Protein 5Y06 (pdb70)

Sequence (235 aa):
MKAEVSQQRSLLTLSEVDAELARIAHRGKNLAEQKRLDELTAQRGEVNDRLAALGIALEDLDAQVAKYESEIDSVRQREDRDRALVGAKQVTEIQHELETLQRRQASLEEQLLEVMERREELMAERSEELRRVDELQTELTEAQQARDAALVELDQARHQCATRRDALVNAIDDQLVELYEKQRARGGAGAGPLQGRRCGACRIEIDRGEIARITAAADDDVVRCPECGAILLRV

Solvent-accessible surface area: 14487 Å² total; per-residue (Å²): 105,58,13,98,56,63,28,1,142,27,0,38,59,0,13,99,11,16,44,65,35,62,139,19,71,106,116,31,88,71,17,78,62,64,51,104,16,78,88,3,55,65,76,56,23,108,6,69,101,97,24,65,65,16,21,114,34,17,112,87,6,68,61,57,8,52,140,42,90,61,79,62,54,72,23,63,106,36,81,67,66,37,67,91,137,160,40,84,99,117,54,98,127,34,58,62,67,41,53,79,26,56,156,40,34,63,57,18,59,135,70,42,109,89,3,72,98,94,41,114,121,36,78,55,75,88,66,94,11,76,128,100,18,86,101,26,70,73,67,8,53,108,9,75,128,48,39,65,56,15,78,100,130,36,76,51,39,97,106,100,2,32,81,120,37,95,66,27,37,140,65,4,84,117,126,3,14,94,27,1,61,115,11,95,90,176,70,46,49,0,2,1,47,40,73,71,120,87,0,11,24,55,132,83,70,6,82,72,58,66,44,60,65,6,87,84,32,50,69,71,51,24,22,104,1,71,71,30,12,2,0,0,3,71,66

Organism: Mycolicibacterium smegmatis (strain ATCC 700084 / mc(2)155) (NCBI:txid246196)

B-factor: mean 70.67, std 26.24, range [26.65, 168.91]

Nearest PDB structures (foldseek):
  5y06-assembly1_A  TM=1.004E+00  e=5.776E-36  Mycolicibacterium smegmatis MC2 155
  5y05-assembly1_A  TM=9.989E-01  e=6.393E-33  Mycolicibacterium smegmatis MC2 155
  3na7-assembly1_A  TM=5.574E-01  e=3.545E-09  Helicobacter pylori NCTC 11638
  4ilo-assembly1_A  TM=7.393E-01  e=1.863E-07  Chlamydia trachomatis L2/434/Bu
  4ovu-assembly1_B  TM=4.239E-01  e=4.616E-03  Homo sapiens

InterPro domains:
  IPR003743 C4-type zinc ribbon domain [PF02591] (203-237)
  IPR052376 Oxidative Scavengers and Glycosyltransferases [PTHR39082] (93-240)
  IPR056003 CT398-like coiled coil hairpin domain [PF24481] (14-193)

Structure (mmCIF, N/CA/C/O backbone):
data_5Y06
#
_entry.id   5Y06
#
_cell.length_a   76.600
_cell.length_b   76.600
_cell.length_c   84.811
_cell.angle_alpha   90.00
_cell.angle_beta   90.00
_cell.angle_gamma   120.00
#
_symmetry.space_group_name_H-M   'P 31 2 1'
#
loop_
_entity.id
_entity.type
_entity.pdbx_description
1 polymer msmeg_4306
2 non-polymer GLYCEROL
3 non-polymer 'ZINC ION'
4 water water
#
loop_
_atom_site.group_PDB
_atom_site.id
_atom_site.type_symbol
_atom_site.label_atom_id
_atom_site.label_alt_id
_atom_site.label_comp_id
_atom_site.label_asym_id
_atom_site.label_entity_id
_atom_site.label_seq_id
_atom_site.pdbx_PDB_ins_code
_atom_site.Cartn_x
_atom_site.Cartn_y
_atom_site.Cartn_z
_atom_site.occupancy
_atom_site.B_iso_or_equiv
_atom_site.auth_seq_id
_atom_site.auth_comp_id
_atom_site.auth_asym_id
_atom_site.auth_atom_id
_atom_site.pdbx_PDB_model_num
ATOM 1 N N . MET A 1 21 ? 175.320 64.367 97.581 1.00 93.08 1 MET A N 1
ATOM 2 C CA . MET A 1 21 ? 173.962 64.869 97.413 1.00 92.83 1 MET A CA 1
ATOM 3 C C . MET A 1 21 ? 173.366 65.295 98.750 1.00 91.12 1 MET A C 1
ATOM 4 O O . MET A 1 21 ? 173.513 64.598 99.754 1.00 92.89 1 MET A O 1
ATOM 9 N N . LYS A 1 22 ? 172.691 66.443 98.757 1.00 86.20 2 LYS A N 1
ATOM 10 C CA . LYS A 1 22 ? 172.080 66.976 99.966 1.00 83.56 2 LYS A CA 1
ATOM 11 C C . LYS A 1 22 ? 170.693 67.511 99.640 1.00 79.61 2 LYS A C 1
ATOM 12 O O . LYS A 1 22 ? 170.385 67.844 98.494 1.00 77.85 2 LYS A O 1
ATOM 14 N N . ALA A 1 23 ? 169.856 67.591 100.673 1.00 81.81 3 ALA A N 1
ATOM 15 C CA . ALA A 1 23 ? 168.496 68.089 100.524 1.00 82.61 3 ALA A CA 1
ATOM 16 C C . ALA A 1 23 ? 167.998 68.577 101.877 1.00 83.46 3 ALA A C 1
ATOM 17 O O . ALA A 1 23 ? 168.344 68.005 102.914 1.00 78.59 3 ALA A O 1
ATOM 19 N N . GLU A 1 24 ? 167.185 69.631 101.853 1.00 90.34 4 GLU A N 1
ATOM 20 C CA . GLU A 1 24 ? 166.660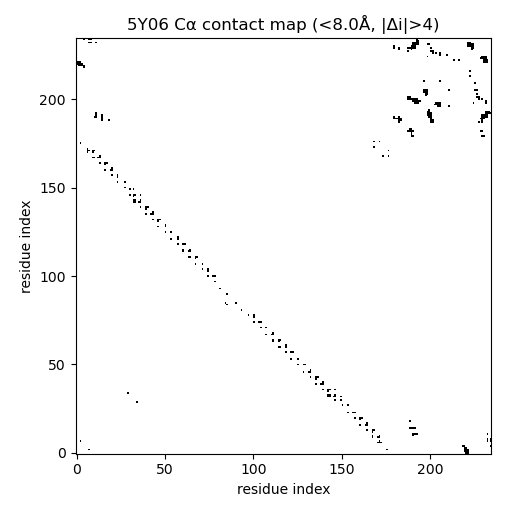 70.212 103.081 1.00 92.55 4 GLU A CA 1
ATOM 21 C C . GLU A 1 24 ? 165.808 69.196 103.836 1.00 91.66 4 GLU A C 1
ATOM 22 O O . GLU A 1 24 ? 165.138 68.348 103.240 1.00 89.97 4 GLU A O 1
ATOM 28 N N . VAL A 1 25 ? 165.848 69.284 105.169 1.00 92.72 5 VAL A N 1
ATOM 29 C CA . VAL A 1 25 ? 165.072 68.369 106.001 1.00 90.59 5 VAL A CA 1
ATOM 30 C C . VAL A 1 25 ? 163.579 68.562 105.772 1.00 88.73 5 VAL A C 1
ATOM 31 O O . VAL A 1 25 ? 162.800 67.604 105.864 1.00 86.78 5 VAL A O 1
ATOM 35 N N . SER A 1 26 ? 163.154 69.792 105.473 1.00 86.56 6 SER A N 1
ATOM 36 C CA . SER A 1 26 ? 161.748 70.028 105.162 1.00 86.10 6 SER A CA 1
ATOM 37 C C . SER A 1 26 ? 161.356 69.353 103.855 1.00 87.30 6 SER A C 1
ATOM 38 O O . SER A 1 26 ? 160.235 68.848 103.721 1.00 88.69 6 SER A O 1
ATOM 41 N N . GLN A 1 27 ? 162.267 69.334 102.879 1.00 83.86 7 GLN A N 1
ATOM 42 C CA . GLN A 1 27 ? 162.005 68.620 101.635 1.00 77.71 7 GLN A CA 1
ATOM 43 C C . GLN A 1 27 ? 161.939 67.117 101.870 1.00 70.78 7 GLN A C 1
ATOM 44 O O . GLN A 1 27 ? 161.099 66.426 101.281 1.00 65.77 7 GLN A O 1
ATOM 50 N N . GLN A 1 28 ? 162.819 66.592 102.727 1.00 71.22 8 GLN A N 1
ATOM 51 C CA . GLN A 1 28 ? 162.792 65.168 103.036 1.00 68.60 8 GLN A CA 1
ATOM 52 C C . GLN A 1 28 ? 161.534 64.785 103.805 1.00 68.52 8 GLN A C 1
ATOM 53 O O . GLN A 1 28 ? 161.056 63.651 103.684 1.00 66.14 8 GLN A O 1
ATOM 59 N N . ARG A 1 29 ? 160.985 65.710 104.596 1.00 71.24 9 ARG A N 1
ATOM 60 C CA . ARG A 1 29 ? 159.748 65.422 105.312 1.00 74.98 9 ARG A CA 1
ATOM 61 C C . ARG A 1 29 ? 158.577 65.275 104.347 1.00 73.41 9 ARG A C 1
ATOM 62 O O . ARG A 1 29 ? 157.712 64.413 104.539 1.00 73.55 9 ARG A O 1
ATOM 70 N N . SER A 1 30 ? 158.537 66.102 103.299 1.00 68.44 10 SER A N 1
ATOM 71 C CA . SER A 1 30 ? 157.496 65.955 102.287 1.00 60.77 10 SER A CA 1
ATOM 72 C C . SER A 1 30 ? 157.751 64.746 101.397 1.00 61.68 10 SER A C 1
ATOM 73 O O . SER A 1 30 ? 156.799 64.133 100.899 1.00 60.37 10 SER A O 1
ATOM 76 N N . LEU A 1 31 ? 159.021 64.385 101.188 1.00 60.58 11 LEU A N 1
ATOM 77 C CA . LEU A 1 31 ? 159.328 63.157 100.462 1.00 61.34 11 LEU A CA 1
ATOM 78 C C . LEU A 1 31 ? 158.856 61.927 101.226 1.00 70.93 11 LEU A C 1
ATOM 79 O O . LEU A 1 31 ? 158.562 60.893 100.616 1.00 78.65 11 LEU A O 1
ATOM 84 N N . LEU A 1 32 ? 158.774 62.021 102.555 1.00 71.01 12 LEU A N 1
ATOM 85 C CA . LEU A 1 32 ? 158.205 60.932 103.342 1.00 61.71 12 LEU A CA 1
ATOM 86 C C . LEU A 1 32 ? 156.705 60.817 103.103 1.00 54.30 12 LEU A C 1
ATOM 87 O O . LEU A 1 32 ? 156.188 59.720 102.857 1.00 48.15 12 LEU A O 1
ATOM 92 N N . THR A 1 33 ? 155.987 61.942 103.175 1.00 52.91 13 THR A N 1
ATOM 93 C CA . THR A 1 33 ? 154.564 61.937 102.851 1.00 57.50 13 THR A CA 1
ATOM 94 C C . THR A 1 33 ? 154.328 61.531 101.405 1.00 58.96 13 THR A C 1
ATOM 95 O O . THR A 1 33 ? 153.304 60.913 101.089 1.00 63.54 13 THR A O 1
ATOM 99 N N . LEU A 1 34 ? 155.266 61.864 100.517 1.00 59.35 14 LEU A N 1
ATOM 100 C CA . LEU A 1 34 ? 155.126 61.495 99.114 1.00 47.87 14 LEU A CA 1
ATOM 101 C C . LEU A 1 34 ? 155.178 59.980 98.939 1.00 45.89 14 LEU A C 1
ATOM 102 O O . LEU A 1 34 ? 154.389 59.410 98.176 1.00 39.48 14 LEU A O 1
ATOM 107 N N . SER A 1 35 ? 156.089 59.309 99.649 1.00 45.87 15 SER A N 1
ATOM 108 C CA . SER A 1 35 ? 156.147 57.851 99.585 1.00 39.28 15 SER A CA 1
ATOM 109 C C . SER A 1 35 ? 154.899 57.223 100.197 1.00 47.11 15 SER A C 1
ATOM 110 O O . SER A 1 35 ? 154.414 56.192 99.715 1.00 42.61 15 SER A O 1
ATOM 113 N N . GLU A 1 36 ? 154.370 57.826 101.265 1.00 54.95 16 GLU A N 1
ATOM 114 C CA . GLU A 1 36 ? 153.137 57.323 101.864 1.00 50.84 16 GLU A CA 1
ATOM 115 C C . GLU A 1 36 ? 151.961 57.464 100.906 1.00 47.38 16 GLU A C 1
ATOM 116 O O . GLU A 1 36 ? 151.149 56.541 100.771 1.00 48.52 16 GLU A O 1
ATOM 122 N N . VAL A 1 37 ? 151.851 58.614 100.235 1.00 49.05 17 VAL A N 1
ATOM 123 C CA . VAL A 1 37 ? 150.790 58.804 99.249 1.00 46.71 17 VAL A CA 1
ATOM 124 C C . VAL A 1 37 ? 150.954 57.819 98.099 1.00 42.38 17 VAL A C 1
ATOM 125 O O . VAL A 1 37 ? 149.973 57.257 97.597 1.00 46.14 17 VAL A O 1
ATOM 129 N N . ASP A 1 38 ? 152.198 57.589 97.669 1.00 38.96 18 ASP A N 1
ATOM 130 C CA . ASP A 1 38 ? 152.448 56.615 96.610 1.00 35.78 18 ASP A CA 1
ATOM 131 C C . ASP A 1 38 ? 152.091 55.206 97.062 1.00 41.78 18 ASP A C 1
ATOM 132 O O . ASP A 1 38 ? 151.564 54.408 96.277 1.00 33.86 18 ASP A O 1
ATOM 137 N N . ALA A 1 39 ? 152.375 54.878 98.325 1.00 40.45 19 ALA A N 1
ATOM 138 C CA . ALA A 1 39 ? 152.027 53.559 98.842 1.00 45.86 19 ALA A CA 1
ATOM 139 C C . ALA A 1 39 ? 150.517 53.381 98.925 1.00 42.78 19 ALA A C 1
ATOM 140 O O . ALA A 1 39 ? 150.002 52.284 98.678 1.00 45.18 19 ALA A O 1
ATOM 142 N N . GLU A 1 40 ? 149.792 54.447 99.271 1.00 38.45 20 GLU A N 1
ATOM 143 C CA . GLU A 1 40 ? 148.335 54.375 99.287 1.00 44.21 20 GLU A CA 1
ATOM 144 C C . GLU A 1 40 ? 147.778 54.214 97.878 1.00 42.48 20 GLU A C 1
ATOM 145 O O . GLU A 1 40 ? 146.824 53.457 97.664 1.00 40.74 20 GLU A O 1
ATOM 151 N N . LEU A 1 41 ? 148.364 54.915 96.904 1.00 41.58 21 LEU A N 1
ATOM 152 C CA . LEU A 1 41 ? 147.922 54.775 95.520 1.00 43.15 21 LEU A CA 1
ATOM 153 C C . LEU A 1 41 ? 148.126 53.352 95.017 1.00 38.62 21 LEU A C 1
ATOM 154 O O . LEU A 1 41 ? 147.322 52.843 94.226 1.00 43.94 21 LEU A O 1
ATOM 159 N N . ALA A 1 42 ? 149.197 52.692 95.465 1.00 36.55 22 ALA A N 1
ATOM 160 C CA . ALA A 1 42 ? 149.454 51.317 95.049 1.00 36.07 22 ALA A CA 1
ATOM 161 C C . ALA A 1 42 ? 148.377 50.373 95.568 1.00 35.57 22 ALA A C 1
ATOM 162 O O . ALA A 1 42 ? 147.858 49.534 94.821 1.00 39.92 22 ALA A O 1
ATOM 164 N N . ARG A 1 43 ? 148.026 50.497 96.851 1.00 40.52 23 ARG A N 1
ATOM 165 C CA . ARG A 1 43 ? 147.001 49.628 97.420 1.00 44.15 23 ARG A CA 1
ATOM 166 C C . ARG A 1 43 ? 145.621 49.947 96.857 1.00 49.31 23 ARG A C 1
ATOM 167 O O . ARG A 1 43 ? 144.769 49.056 96.764 1.00 48.51 23 ARG A O 1
ATOM 175 N N . ILE A 1 44 ? 145.377 51.206 96.487 1.00 48.47 24 ILE A N 1
ATOM 176 C CA . ILE A 1 44 ? 144.135 51.548 95.798 1.00 44.90 24 ILE A CA 1
ATOM 177 C C . ILE A 1 44 ? 144.053 50.811 94.469 1.00 43.98 24 ILE A C 1
ATOM 178 O O . ILE A 1 44 ? 143.005 50.262 94.107 1.00 53.78 24 ILE A O 1
ATOM 183 N N . ALA A 1 45 ? 145.162 50.777 93.727 1.00 44.41 25 ALA A N 1
ATOM 184 C CA . ALA A 1 45 ? 145.188 50.045 92.466 1.00 44.05 25 ALA A CA 1
ATOM 185 C C . ALA A 1 45 ? 145.057 48.545 92.696 1.00 41.23 25 ALA A C 1
ATOM 186 O O . ALA A 1 45 ? 144.378 47.851 91.929 1.00 51.51 25 ALA A O 1
ATOM 188 N N . HIS A 1 46 ? 145.694 48.029 93.750 1.00 45.85 26 HIS A N 1
ATOM 189 C CA . HIS A 1 46 ? 145.627 46.599 94.037 1.00 45.10 26 HIS A CA 1
ATOM 190 C C . HIS A 1 46 ? 144.202 46.170 94.363 1.00 47.57 26 HIS A C 1
ATOM 191 O O . HIS A 1 46 ? 143.721 45.142 93.870 1.00 45.59 26 HIS A O 1
ATOM 198 N N . ARG A 1 47 ? 143.507 46.951 95.195 1.00 52.27 27 ARG A N 1
ATOM 199 C CA . ARG A 1 47 ? 142.139 46.608 95.568 1.00 56.41 27 ARG A CA 1
ATOM 200 C C . ARG A 1 47 ? 141.197 46.665 94.372 1.00 51.04 27 ARG A C 1
ATOM 201 O O . ARG A 1 47 ? 140.193 45.943 94.342 1.00 50.00 27 ARG A O 1
ATOM 209 N N . GLY A 1 48 ? 141.500 47.507 93.382 1.00 54.72 28 GLY A N 1
ATOM 210 C CA . GLY A 1 48 ? 140.682 47.542 92.181 1.00 56.01 28 GLY A CA 1
ATOM 211 C C . GLY A 1 48 ? 140.692 46.222 91.435 1.00 61.58 28 GLY A C 1
ATOM 212 O O . GLY A 1 48 ? 139.671 45.799 90.887 1.00 67.13 28 GLY A O 1
ATOM 213 N N . LYS A 1 49 ? 141.843 45.550 91.412 1.00 52.04 29 LYS A N 1
ATOM 214 C CA . LYS A 1 49 ? 141.961 44.248 90.771 1.00 53.11 29 LYS A CA 1
ATOM 215 C C . LYS A 1 49 ? 141.497 43.104 91.661 1.00 51.29 29 LYS A C 1
ATOM 216 O O . LYS A 1 49 ? 141.299 41.992 91.159 1.00 56.48 29 LYS A O 1
ATOM 218 N N . ASN A 1 50 ? 141.318 43.345 92.957 1.00 49.16 30 ASN A N 1
ATOM 219 C CA . ASN A 1 50 ? 140.894 42.325 93.910 1.00 43.70 30 ASN A CA 1
ATOM 220 C C . ASN A 1 50 ? 139.666 42.798 94.674 1.00 43.96 30 ASN A C 1
ATOM 221 O O . ASN A 1 50 ? 139.597 42.732 95.903 1.00 47.36 30 ASN A O 1
ATOM 226 N N . LEU A 1 51 ? 138.671 43.288 93.938 1.00 45.51 31 LEU A N 1
ATOM 227 C CA . LEU A 1 51 ? 137.445 43.782 94.549 1.00 40.74 31 LEU A CA 1
ATOM 228 C C . LEU A 1 51 ? 136.591 42.617 95.026 1.00 44.40 31 LEU A C 1
ATOM 229 O O . LEU A 1 51 ? 136.285 41.705 94.251 1.00 42.29 31 LEU A O 1
ATOM 234 N N . ALA A 1 52 ? 136.196 42.654 96.300 1.00 50.44 32 ALA A N 1
ATOM 235 C CA . ALA A 1 52 ? 135.261 41.656 96.805 1.00 45.34 32 ALA A CA 1
ATOM 236 C C . ALA A 1 52 ? 133.926 41.729 96.077 1.00 49.99 32 ALA A C 1
ATOM 237 O O . ALA A 1 52 ? 133.247 40.708 95.921 1.00 54.20 32 ALA A O 1
ATOM 239 N N . GLU A 1 53 ? 133.537 42.922 95.619 1.00 49.72 33 GLU A N 1
ATOM 240 C CA . GLU A 1 53 ? 132.291 43.063 94.872 1.00 48.42 33 GLU A CA 1
ATOM 241 C C . GLU A 1 53 ? 132.346 42.334 93.535 1.00 51.49 33 GLU A C 1
ATOM 242 O O . GLU A 1 53 ? 131.318 41.833 93.064 1.00 56.91 33 GLU A O 1
ATOM 248 N N . GLN A 1 54 ? 133.525 42.260 92.911 1.00 48.93 34 GLN A N 1
ATOM 249 C CA . GLN A 1 54 ? 133.633 41.540 91.647 1.00 39.81 34 GLN A CA 1
ATOM 250 C C . GLN A 1 54 ? 133.636 40.033 91.870 1.00 44.40 34 GLN A C 1
ATOM 251 O O . GLN A 1 54 ? 133.075 39.281 91.068 1.00 50.37 34 GLN A O 1
ATOM 257 N N . LYS A 1 55 ? 134.267 39.573 92.951 1.00 45.69 35 LYS A N 1
ATOM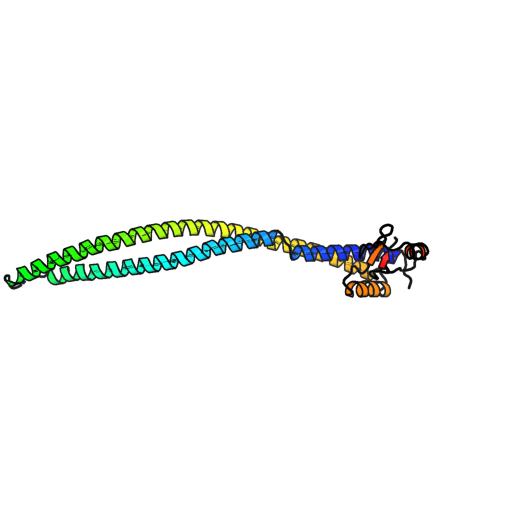 258 C CA . LYS A 1 55 ? 134.239 38.150 93.275 1.00 45.35 35 LYS A CA 1
ATOM 259 C C . LYS A 1 55 ? 132.810 37.665 93.478 1.00 44.79 35 LYS A C 1
ATOM 260 O O . LYS A 1 55 ? 132.457 36.557 93.059 1.00 50.38 35 LYS A O 1
ATOM 262 N N . ARG A 1 56 ? 131.973 38.488 94.115 1.00 33.89 36 ARG A N 1
ATOM 263 C CA . ARG A 1 56 ? 130.563 38.143 94.263 1.00 40.66 36 ARG A CA 1
ATOM 264 C C . ARG A 1 56 ? 129.850 38.159 92.917 1.00 41.85 36 ARG A C 1
ATOM 265 O O . ARG A 1 56 ? 129.006 37.297 92.645 1.00 44.65 36 ARG A O 1
ATOM 273 N N . LEU A 1 57 ? 130.179 39.128 92.059 1.00 39.69 37 LEU A N 1
ATOM 274 C CA . LEU A 1 57 ? 129.585 39.166 90.727 1.00 39.60 37 LEU A CA 1
ATOM 275 C C . LEU A 1 57 ? 130.034 37.982 89.880 1.00 43.65 37 LEU A C 1
ATOM 276 O O . LEU A 1 57 ? 129.260 37.485 89.054 1.00 42.33 37 LEU A O 1
ATOM 281 N N . ASP A 1 58 ? 131.270 37.515 90.074 1.00 41.56 38 ASP A N 1
ATOM 282 C CA . ASP A 1 58 ? 131.759 36.374 89.306 1.00 38.53 38 ASP A CA 1
ATOM 283 C C . ASP A 1 58 ? 130.973 35.108 89.629 1.00 40.61 38 ASP A C 1
ATOM 284 O O . ASP A 1 58 ? 130.686 34.306 88.732 1.00 47.70 38 ASP A O 1
ATOM 289 N N . GLU A 1 59 ? 130.613 34.913 90.900 1.00 39.18 39 GLU A N 1
ATOM 290 C CA . GLU A 1 59 ? 129.894 33.702 91.285 1.00 50.56 39 GLU A CA 1
ATOM 291 C C . GLU A 1 59 ? 128.455 33.733 90.786 1.00 48.17 39 GLU A C 1
ATOM 292 O O . GLU A 1 59 ? 127.948 32.734 90.264 1.00 45.14 39 GLU A O 1
ATOM 298 N N . LEU A 1 60 ? 127.776 34.871 90.946 1.00 36.68 40 LEU A N 1
ATOM 299 C CA . LEU A 1 60 ? 126.406 34.987 90.455 1.00 38.88 40 LEU A CA 1
ATOM 300 C C . LEU A 1 60 ? 126.349 34.817 88.942 1.00 44.08 40 LEU A C 1
ATOM 301 O O . LEU A 1 60 ? 125.405 34.220 88.411 1.00 37.78 40 LEU A O 1
ATOM 306 N N . THR A 1 61 ? 127.355 35.331 88.231 1.00 50.98 41 THR A N 1
ATOM 307 C CA . THR A 1 61 ? 127.398 35.164 86.782 1.00 47.22 41 THR A CA 1
ATOM 308 C C . THR A 1 61 ? 127.597 33.701 86.404 1.00 46.59 41 THR A C 1
ATOM 309 O O . THR A 1 61 ? 126.954 33.198 85.474 1.00 45.88 41 THR A O 1
ATOM 313 N N . ALA A 1 62 ? 128.473 32.997 87.125 1.00 45.71 42 ALA A N 1
ATOM 314 C CA . ALA A 1 62 ? 128.671 31.576 86.859 1.00 37.52 42 ALA A CA 1
ATOM 315 C C . ALA A 1 62 ? 127.406 30.779 87.152 1.00 40.99 42 ALA A C 1
ATOM 316 O O . ALA A 1 62 ? 127.029 29.892 86.376 1.00 48.15 42 ALA A O 1
ATOM 318 N N . GLN A 1 63 ? 126.735 31.082 88.266 1.00 43.38 43 GLN A N 1
ATOM 319 C CA . GLN A 1 63 ? 125.518 30.358 88.619 1.00 47.05 43 GLN A CA 1
ATOM 320 C C . GLN A 1 63 ? 124.403 30.623 87.615 1.00 49.35 43 GLN A C 1
ATOM 321 O O . GLN A 1 63 ? 123.686 29.696 87.220 1.00 51.11 43 GLN A O 1
ATOM 327 N N . ARG A 1 64 ? 124.238 31.880 87.195 1.00 46.08 44 ARG A N 1
ATOM 328 C CA . ARG A 1 64 ? 123.227 32.194 86.190 1.00 44.93 44 ARG A CA 1
ATOM 329 C C . ARG A 1 64 ? 123.514 31.468 84.883 1.00 46.01 44 ARG A C 1
ATOM 330 O O . ARG A 1 64 ? 122.590 31.000 84.206 1.00 52.74 44 ARG A O 1
ATOM 338 N N . GLY A 1 65 ? 124.791 31.367 84.510 1.00 43.25 45 GLY A N 1
ATOM 339 C CA . GLY A 1 65 ? 125.147 30.602 83.329 1.00 39.32 45 GLY A CA 1
ATOM 340 C C . GLY A 1 65 ? 124.849 29.125 83.477 1.00 45.46 45 GLY A C 1
ATOM 341 O O . GLY A 1 65 ? 124.511 28.454 82.498 1.00 48.95 45 GLY A O 1
ATOM 342 N N . GLU A 1 66 ? 124.967 28.598 84.699 1.00 47.06 46 GLU A N 1
ATOM 343 C CA . GLU A 1 66 ? 124.598 27.208 84.945 1.00 43.21 46 GLU A CA 1
ATOM 344 C C . GLU A 1 66 ? 123.118 26.975 84.666 1.00 42.24 46 GLU A C 1
ATOM 345 O O . GLU A 1 66 ? 122.746 25.971 84.048 1.00 45.30 46 GLU A O 1
ATOM 351 N N . VAL A 1 67 ? 122.257 27.892 85.114 1.00 32.15 47 VAL A N 1
ATOM 352 C CA . VAL A 1 67 ? 120.833 27.742 84.838 1.00 34.38 47 VAL A CA 1
ATOM 353 C C . VAL A 1 67 ? 120.543 28.012 83.369 1.00 41.75 47 VAL A C 1
ATOM 354 O O . VAL A 1 67 ? 119.646 27.390 82.784 1.00 43.96 47 VAL A O 1
ATOM 358 N N . ASN A 1 68 ? 121.292 28.930 82.747 1.00 45.46 48 ASN A N 1
ATOM 359 C CA . ASN A 1 68 ? 121.099 29.200 81.326 1.00 40.73 48 ASN A CA 1
ATOM 360 C C . ASN A 1 68 ? 121.430 27.974 80.484 1.00 39.91 48 ASN A C 1
ATOM 361 O O . ASN A 1 68 ? 120.750 27.692 79.489 1.00 39.79 48 ASN A O 1
ATOM 366 N N . ASP A 1 69 ? 122.470 27.231 80.869 1.00 36.96 49 ASP A N 1
ATOM 367 C CA . ASP A 1 69 ? 122.849 26.041 80.115 1.00 41.50 49 ASP A CA 1
ATOM 368 C C . ASP A 1 69 ? 121.799 24.946 80.248 1.00 48.52 49 ASP A C 1
ATOM 369 O O . ASP A 1 69 ? 121.477 24.265 79.267 1.00 56.84 49 ASP A O 1
ATOM 374 N N . ARG A 1 70 ? 121.257 24.759 81.455 1.00 37.28 50 ARG A N 1
ATOM 375 C CA . ARG A 1 70 ? 120.198 23.773 81.641 1.00 31.10 50 ARG A CA 1
ATOM 376 C C . ARG A 1 70 ? 118.927 24.189 80.913 1.00 36.12 50 ARG A C 1
ATOM 377 O O . ARG A 1 70 ? 118.217 23.342 80.358 1.00 30.93 50 ARG A O 1
ATOM 385 N N . LEU A 1 71 ? 118.625 25.491 80.905 1.00 37.54 51 LEU A N 1
ATOM 386 C CA . LEU A 1 71 ? 117.460 25.978 80.174 1.00 37.23 51 LEU A CA 1
ATOM 387 C C . LEU A 1 71 ? 117.601 25.717 78.681 1.00 45.64 51 LEU A C 1
ATOM 388 O O . LEU A 1 71 ? 116.620 25.380 78.006 1.00 47.69 51 LEU A O 1
ATOM 393 N N . ALA A 1 72 ? 118.815 25.867 78.147 1.00 44.87 52 ALA A N 1
ATOM 394 C CA . ALA A 1 72 ? 119.041 25.601 76.730 1.00 42.94 52 ALA A CA 1
ATOM 395 C C . ALA A 1 72 ? 118.863 24.121 76.415 1.00 49.77 52 ALA A C 1
ATOM 396 O O . ALA A 1 72 ? 118.218 23.759 75.423 1.00 49.55 52 ALA A O 1
ATOM 398 N N . ALA A 1 73 ? 119.431 23.248 77.253 1.00 46.76 53 ALA A N 1
ATOM 399 C CA . ALA A 1 73 ? 119.274 21.813 77.042 1.00 43.17 53 ALA A CA 1
ATOM 400 C C . ALA A 1 73 ? 117.826 21.375 77.219 1.00 43.73 53 ALA A C 1
ATOM 401 O O . ALA A 1 73 ? 117.373 20.446 76.540 1.00 42.07 53 ALA A O 1
ATOM 403 N N . LEU A 1 74 ? 117.087 22.024 78.123 1.00 47.30 54 LEU A N 1
ATOM 404 C CA . LEU A 1 74 ? 115.663 21.738 78.252 1.00 45.71 54 LEU A CA 1
ATOM 405 C C . LEU A 1 74 ? 114.897 22.157 77.004 1.00 45.15 54 LEU A C 1
ATOM 406 O O . LEU A 1 74 ? 113.907 21.513 76.641 1.00 43.19 54 LEU A O 1
ATOM 411 N N . GLY A 1 75 ? 115.337 23.229 76.342 1.00 39.47 55 GLY A N 1
ATOM 412 C CA . GLY A 1 75 ? 114.680 23.645 75.114 1.00 38.59 55 GLY A CA 1
ATOM 413 C C . GLY A 1 75 ? 114.839 22.631 73.997 1.00 45.20 55 GLY A C 1
ATOM 414 O O . GLY A 1 75 ? 113.909 22.395 73.223 1.00 47.76 55 GLY A O 1
ATOM 415 N N . ILE A 1 76 ? 116.020 22.017 73.901 1.00 41.97 56 ILE A N 1
ATOM 416 C CA . ILE A 1 76 ? 116.244 20.986 72.891 1.00 41.12 56 ILE A CA 1
ATOM 417 C C . ILE A 1 76 ? 115.345 19.784 73.152 1.00 47.25 56 ILE A C 1
ATOM 418 O O . ILE A 1 76 ? 114.801 19.180 72.220 1.00 52.55 56 ILE A O 1
ATOM 423 N N . ALA A 1 77 ? 115.166 19.426 74.426 1.00 50.93 57 ALA A N 1
ATOM 424 C CA . ALA A 1 77 ? 114.335 18.275 74.763 1.00 51.29 57 ALA A CA 1
ATOM 425 C C . ALA A 1 77 ? 112.872 18.523 74.416 1.00 52.91 57 ALA A C 1
ATOM 426 O O . ALA A 1 77 ? 112.181 17.616 73.937 1.00 55.47 57 ALA A O 1
ATOM 428 N N . LEU A 1 78 ? 112.381 19.743 74.647 1.00 51.25 58 LEU A N 1
ATOM 429 C CA . LEU A 1 78 ? 110.988 20.043 74.335 1.00 56.36 58 LEU A CA 1
ATOM 430 C C . LEU A 1 78 ? 110.758 20.158 72.834 1.00 60.54 58 LEU A C 1
ATOM 431 O O . LEU A 1 78 ? 109.644 19.908 72.361 1.00 65.02 58 LEU A O 1
ATOM 436 N N . GLU A 1 79 ? 111.786 20.541 72.074 1.00 60.74 59 GLU A N 1
ATOM 437 C CA . GLU A 1 79 ? 111.681 20.503 70.619 1.00 57.96 59 GLU A CA 1
ATOM 438 C C . GLU A 1 79 ? 111.482 19.075 70.131 1.00 54.62 59 GLU A C 1
ATOM 439 O O . GLU A 1 79 ? 110.625 18.807 69.281 1.00 58.19 59 GLU A O 1
ATOM 445 N N . ASP A 1 80 ? 112.277 18.142 70.664 1.00 50.99 60 ASP A N 1
ATOM 446 C CA . ASP A 1 80 ? 112.146 16.740 70.286 1.00 55.51 60 ASP A CA 1
ATOM 447 C C . ASP A 1 80 ? 110.759 16.206 70.621 1.00 47.64 60 ASP A C 1
ATOM 448 O O . ASP A 1 80 ? 110.138 15.513 69.806 1.00 39.69 60 ASP A O 1
ATOM 453 N N . LEU A 1 81 ? 110.254 16.522 71.815 1.00 45.89 61 LEU A N 1
ATOM 454 C CA . LEU A 1 81 ? 108.925 16.061 72.199 1.00 44.80 61 LEU A CA 1
ATOM 455 C C . LEU A 1 81 ? 107.834 16.758 71.397 1.00 49.44 61 LEU A C 1
ATOM 456 O O . LEU A 1 81 ? 106.789 16.156 71.125 1.00 55.20 61 LEU A O 1
ATOM 461 N N . ASP A 1 82 ? 108.053 18.018 71.011 1.00 50.04 62 ASP A N 1
ATOM 462 C CA . ASP A 1 82 ? 107.080 18.706 70.168 1.00 53.85 62 ASP A CA 1
ATOM 463 C C . ASP A 1 82 ? 107.045 18.102 68.770 1.00 59.70 62 ASP A C 1
ATOM 464 O O . ASP A 1 82 ? 105.976 18.007 68.155 1.00 60.00 62 ASP A O 1
ATOM 469 N N . ALA A 1 83 ? 108.204 17.691 68.251 1.00 59.92 63 ALA A N 1
ATOM 470 C CA . ALA A 1 83 ? 108.232 16.984 66.975 1.00 58.67 63 ALA A CA 1
ATOM 471 C C . ALA A 1 83 ? 107.559 15.623 67.091 1.00 63.51 63 ALA A C 1
ATOM 472 O O . ALA A 1 83 ? 106.874 15.181 66.160 1.00 66.93 63 ALA A O 1
ATOM 474 N N . GLN A 1 84 ? 107.744 14.942 68.225 1.00 59.33 64 GLN A N 1
ATOM 475 C CA . GLN A 1 84 ? 107.046 13.681 68.452 1.00 56.10 64 GLN A CA 1
ATOM 476 C C . GLN A 1 84 ? 105.541 13.895 68.520 1.00 60.55 64 GLN A C 1
ATOM 477 O O . GLN A 1 84 ? 104.768 13.100 67.974 1.00 68.43 64 GLN A O 1
ATOM 483 N N . VAL A 1 85 ? 105.107 14.967 69.187 1.00 61.71 65 VAL A N 1
ATOM 484 C CA . VAL A 1 85 ? 103.680 15.265 69.271 1.00 62.84 65 VAL A CA 1
ATOM 485 C C . VAL A 1 85 ? 103.122 15.568 67.887 1.00 64.95 65 VAL A C 1
ATOM 486 O O . VAL A 1 85 ? 102.083 15.031 67.486 1.00 63.13 65 VAL A O 1
ATOM 490 N N . ALA A 1 86 ? 103.817 16.422 67.130 1.00 60.70 66 ALA A N 1
ATOM 491 C CA . ALA A 1 86 ? 103.341 16.797 65.801 1.00 57.75 66 ALA A CA 1
ATOM 492 C C . ALA A 1 86 ? 103.281 15.592 64.871 1.00 65.26 66 ALA A C 1
ATOM 493 O O . ALA A 1 86 ? 102.305 15.421 64.130 1.00 69.23 66 ALA A O 1
ATOM 495 N N . LYS A 1 87 ? 104.313 14.746 64.893 1.00 68.26 67 LYS A N 1
ATOM 496 C CA . LYS A 1 87 ? 104.306 13.552 64.053 1.00 68.22 67 LYS A CA 1
ATOM 497 C C . LYS A 1 87 ? 103.216 12.580 64.488 1.00 71.53 67 LYS A C 1
ATOM 498 O O . LYS A 1 87 ? 102.580 11.934 63.647 1.00 75.18 67 LYS A O 1
ATOM 504 N N . TYR A 1 88 ? 102.982 12.467 65.798 1.00 72.85 68 TYR A N 1
ATOM 505 C CA . TYR A 1 88 ? 101.893 11.627 66.282 1.00 79.54 68 TYR A CA 1
ATOM 506 C C . TYR A 1 88 ? 100.542 12.176 65.842 1.00 89.54 68 TYR A C 1
ATOM 507 O O . TYR A 1 88 ? 99.692 11.430 65.343 1.00 89.80 68 TYR A O 1
ATOM 516 N N . GLU A 1 89 ? 100.322 13.479 66.013 1.00 105.87 69 GLU A N 1
ATOM 517 C CA . GLU A 1 89 ? 99.059 14.071 65.590 1.00 110.36 69 GLU A CA 1
ATOM 518 C C . GLU A 1 89 ? 99.030 14.403 64.104 1.00 105.71 69 GLU A C 1
ATOM 519 O O . GLU A 1 89 ? 98.106 15.090 63.654 1.00 108.68 69 GLU A O 1
ATOM 525 N N . SER A 1 90 ? 100.017 13.937 63.340 1.00 96.27 70 SER A N 1
ATOM 526 C CA . SER A 1 90 ? 99.925 13.922 61.887 1.00 95.62 70 SER A CA 1
ATOM 527 C C . SER A 1 90 ? 99.518 12.557 61.353 1.00 94.45 70 SER A C 1
ATOM 528 O O . SER A 1 90 ? 99.027 12.465 60.221 1.00 97.86 70 SER A O 1
ATOM 531 N N . GLU A 1 91 ? 99.707 11.500 62.146 1.00 96.08 71 GLU A N 1
ATOM 532 C CA . GLU A 1 91 ? 99.312 10.160 61.732 1.00 100.05 71 GLU A CA 1
ATOM 533 C C . GLU A 1 91 ? 97.827 9.921 61.980 1.00 102.30 71 GLU A C 1
ATOM 534 O O . GLU A 1 91 ? 97.129 9.375 61.119 1.00 106.62 71 GLU A O 1
ATOM 540 N N . ILE A 1 92 ? 97.328 10.326 63.154 1.00 100.27 72 ILE A N 1
ATOM 541 C CA . ILE A 1 92 ? 95.910 10.140 63.450 1.00 102.46 72 ILE A CA 1
ATOM 542 C C . ILE A 1 92 ? 95.057 11.011 62.539 1.00 106.44 72 ILE A C 1
ATOM 543 O O . ILE A 1 92 ? 93.892 10.688 62.274 1.00 108.99 72 ILE A O 1
ATOM 548 N N . ASP A 1 93 ? 95.620 12.113 62.032 1.00 103.36 73 ASP A N 1
ATOM 549 C CA . ASP A 1 93 ? 94.889 12.949 61.087 1.00 99.32 73 ASP A CA 1
ATOM 550 C C . ASP A 1 93 ? 94.655 12.214 59.774 1.00 101.62 73 ASP A C 1
ATOM 551 O O . ASP A 1 93 ? 93.597 12.360 59.151 1.00 106.86 73 ASP A O 1
ATOM 553 N N . SER A 1 94 ? 95.637 11.422 59.333 1.00 98.86 74 SER A N 1
ATOM 554 C CA . SER A 1 94 ? 95.424 10.568 58.170 1.00 97.06 74 SER A CA 1
ATOM 555 C C . SER A 1 94 ? 94.512 9.396 58.505 1.00 96.48 74 SER A C 1
ATOM 556 O O . SER A 1 94 ? 93.735 8.953 57.652 1.00 98.84 74 SER A O 1
ATOM 559 N N . VAL A 1 95 ? 94.587 8.887 59.737 1.00 90.75 75 VAL A N 1
ATOM 560 C CA . VAL A 1 95 ? 93.676 7.827 60.158 1.00 95.75 75 VAL A CA 1
ATOM 561 C C . VAL A 1 95 ? 92.257 8.367 60.288 1.00 103.57 75 VAL A C 1
ATOM 562 O O . VAL A 1 95 ? 91.290 7.717 59.871 1.00 109.57 75 VAL A O 1
ATOM 566 N N . ARG A 1 96 ? 92.107 9.566 60.859 1.00 115.68 76 ARG A N 1
ATOM 567 C CA . ARG A 1 96 ? 90.797 10.208 60.881 1.00 120.83 76 ARG A CA 1
ATOM 568 C C . ARG A 1 96 ? 90.329 10.562 59.476 1.00 128.52 76 ARG A C 1
ATOM 569 O O . ARG A 1 96 ? 89.123 10.553 59.205 1.00 136.62 76 ARG A O 1
ATOM 571 N N . GLN A 1 97 ? 91.261 10.875 58.574 1.00 121.13 77 GLN A N 1
ATOM 572 C CA . GLN A 1 97 ? 90.895 11.135 57.186 1.00 118.82 77 GLN A CA 1
ATOM 573 C C . GLN A 1 97 ? 90.587 9.842 56.441 1.00 123.96 77 GLN A C 1
ATOM 574 O O . GLN A 1 97 ? 89.655 9.800 55.631 1.00 128.82 77 GLN A O 1
ATOM 580 N N . ARG A 1 98 ? 91.362 8.783 56.695 1.00 118.70 78 ARG A N 1
ATOM 581 C CA . ARG A 1 98 ? 91.085 7.498 56.060 1.00 115.54 78 ARG A CA 1
ATOM 582 C C . ARG A 1 98 ? 89.719 6.962 56.463 1.00 116.37 78 ARG A C 1
ATOM 583 O O . ARG A 1 98 ? 89.059 6.283 55.669 1.00 116.82 78 ARG A O 1
ATOM 585 N N . GLU A 1 99 ? 89.280 7.253 57.690 1.00 121.04 79 GLU A N 1
ATOM 586 C CA . GLU A 1 99 ? 87.925 6.895 58.091 1.00 128.08 79 GLU A CA 1
ATOM 587 C C . GLU A 1 99 ? 86.899 7.797 57.419 1.00 131.95 79 GLU A C 1
ATOM 588 O O . GLU A 1 99 ? 85.804 7.346 57.063 1.00 133.33 79 GLU A O 1
ATOM 594 N N . ASP A 1 100 ? 87.237 9.076 57.234 1.00 133.06 80 ASP A N 1
ATOM 595 C CA . ASP A 1 100 ? 86.306 10.006 56.603 1.00 132.61 80 ASP A CA 1
ATOM 596 C C . ASP A 1 100 ? 86.182 9.739 55.108 1.00 132.25 80 ASP A C 1
ATOM 597 O O . ASP A 1 100 ? 85.087 9.840 54.543 1.00 138.08 80 ASP A O 1
ATOM 599 N N . ARG A 1 101 ? 87.294 9.403 54.450 1.00 119.71 81 ARG A N 1
ATOM 600 C CA . ARG A 1 101 ? 87.243 9.095 53.025 1.00 110.90 81 ARG A CA 1
ATOM 601 C C . ARG A 1 101 ? 86.437 7.829 52.762 1.00 108.99 81 ARG A C 1
ATOM 602 O O . ARG A 1 101 ? 85.694 7.752 51.776 1.00 110.33 81 ARG A O 1
ATOM 604 N N . ASP A 1 102 ? 86.565 6.832 53.634 1.00 102.35 82 ASP A N 1
ATOM 605 C CA . ASP A 1 102 ? 85.836 5.579 53.500 1.00 106.48 82 ASP A CA 1
ATOM 606 C C . ASP A 1 102 ? 84.476 5.607 54.183 1.00 102.33 82 ASP A C 1
ATOM 607 O O . ASP A 1 102 ? 83.741 4.617 54.107 1.00 108.83 82 ASP A O 1
ATOM 609 N N . ARG A 1 103 ? 84.126 6.708 54.854 1.00 103.90 83 ARG A N 1
ATOM 610 C CA . ARG A 1 103 ? 82.808 6.807 55.469 1.00 108.75 83 ARG A CA 1
ATOM 611 C C . ARG A 1 103 ? 81.703 6.839 54.421 1.00 116.12 83 ARG A C 1
ATOM 612 O O . ARG A 1 103 ? 80.580 6.399 54.692 1.00 122.65 83 ARG A O 1
ATOM 614 N N . ALA A 1 104 ? 82.000 7.354 53.230 1.00 112.58 84 ALA A N 1
ATOM 615 C CA . ALA A 1 104 ? 81.029 7.386 52.141 1.00 112.93 84 ALA A CA 1
ATOM 616 C C . ALA A 1 104 ? 80.747 5.963 51.675 1.00 113.37 84 ALA A C 1
ATOM 617 O O . ALA A 1 104 ? 81.617 5.307 51.094 1.00 114.27 84 ALA A O 1
ATOM 619 N N . LEU A 1 105 ? 79.535 5.484 51.933 1.00 116.02 85 LEU A N 1
ATOM 620 C CA . LEU A 1 105 ? 79.147 4.133 51.545 1.00 115.05 85 LEU A CA 1
ATOM 621 C C . LEU A 1 105 ? 77.850 4.147 50.742 1.00 123.08 85 LEU A C 1
ATOM 622 O O . LEU A 1 105 ? 77.390 5.202 50.306 1.00 127.59 85 LEU A O 1
ATOM 627 N N . VAL A 1 111 ? 79.725 0.945 46.029 1.00 130.23 91 VAL A N 1
ATOM 628 C CA . VAL A 1 111 ? 78.600 0.856 46.951 1.00 134.14 91 VAL A CA 1
ATOM 629 C C . VAL A 1 111 ? 78.086 -0.584 46.987 1.00 147.27 91 VAL A C 1
ATOM 630 O O . VAL A 1 111 ? 77.042 -0.872 47.575 1.00 147.75 91 VAL A O 1
ATOM 634 N N . GLY A 1 112 ? 78.831 -1.488 46.356 1.00 167.13 92 GLY A N 1
ATOM 635 C CA . GLY A 1 112 ? 78.458 -2.888 46.342 1.00 168.91 92 GLY A CA 1
ATOM 636 C C . GLY A 1 112 ? 78.576 -3.497 47.730 1.00 167.98 92 GLY A C 1
ATOM 637 O O . GLY A 1 112 ? 79.663 -3.450 48.338 1.00 168.69 92 GLY A O 1
ATOM 638 N N . ALA A 1 113 ? 77.489 -4.068 48.237 1.00 159.72 93 ALA A N 1
ATOM 639 C CA . ALA A 1 113 ? 77.475 -4.616 49.590 1.00 153.18 93 ALA A CA 1
ATOM 640 C C . ALA A 1 113 ? 78.331 -5.867 49.739 1.00 148.90 93 ALA A C 1
ATOM 641 O O . ALA A 1 113 ? 78.591 -6.283 50.874 1.00 148.54 93 ALA A O 1
ATOM 643 N N . LYS A 1 114 ? 78.773 -6.474 48.636 1.00 156.00 94 LYS A N 1
ATOM 644 C CA . LYS A 1 114 ? 79.602 -7.672 48.734 1.00 154.75 94 LYS A CA 1
ATOM 645 C C . LYS A 1 114 ? 80.975 -7.343 49.309 1.00 148.11 94 LYS A C 1
ATOM 646 O O . LYS A 1 114 ? 81.412 -7.955 50.291 1.00 145.93 94 LYS A O 1
ATOM 648 N N . GLN A 1 115 ? 81.669 -6.375 48.711 1.00 136.22 95 GLN A N 1
ATOM 649 C CA . GLN A 1 115 ? 82.981 -5.959 49.190 1.00 128.30 95 GLN A CA 1
ATOM 650 C C . GLN A 1 115 ? 82.905 -4.982 50.356 1.00 121.14 95 GLN A C 1
ATOM 651 O O . GLN A 1 115 ? 83.952 -4.504 50.808 1.00 120.81 95 GLN A O 1
ATOM 657 N N . VAL A 1 116 ? 81.702 -4.670 50.846 1.00 119.51 96 VAL A N 1
ATOM 658 C CA . VAL A 1 116 ? 81.570 -3.788 52.002 1.00 114.32 96 VAL A CA 1
ATOM 659 C C . VAL A 1 116 ? 82.186 -4.432 53.237 1.00 114.52 96 VAL A C 1
ATOM 660 O O . VAL A 1 116 ? 82.759 -3.740 54.089 1.00 112.92 96 VAL A O 1
ATOM 664 N N . THR A 1 117 ? 82.097 -5.761 53.346 1.00 115.87 97 THR A N 1
ATOM 665 C CA . THR A 1 117 ? 82.747 -6.467 54.446 1.00 116.11 97 THR A CA 1
ATOM 666 C C . THR A 1 117 ? 84.244 -6.181 54.476 1.00 120.21 97 THR A C 1
ATOM 667 O O . THR A 1 117 ? 84.837 -6.039 55.553 1.00 120.32 97 THR A O 1
ATOM 671 N N . GLU A 1 118 ? 84.871 -6.080 53.301 1.00 122.09 98 GLU A N 1
ATOM 672 C CA . GLU A 1 118 ? 86.280 -5.706 53.244 1.00 117.05 98 GLU A CA 1
ATOM 673 C C . GLU A 1 118 ? 86.494 -4.292 53.770 1.00 114.47 98 GLU A C 1
ATOM 674 O O . GLU A 1 118 ? 87.450 -4.035 54.512 1.00 106.49 98 GLU A O 1
ATOM 680 N N . ILE A 1 119 ? 85.611 -3.361 53.399 1.00 115.14 99 ILE A N 1
ATOM 681 C CA . ILE A 1 119 ? 85.693 -2.006 53.932 1.00 113.82 99 ILE A CA 1
ATOM 682 C C . ILE A 1 119 ? 85.289 -1.960 55.398 1.00 111.19 99 ILE A C 1
ATOM 683 O O . ILE A 1 119 ? 85.647 -1.012 56.107 1.00 107.78 99 ILE A O 1
ATOM 685 N N . GLN A 1 120 ? 84.544 -2.960 55.874 1.00 123.71 100 GLN A N 1
ATOM 686 C CA . GLN A 1 120 ? 84.205 -3.028 57.291 1.00 121.99 100 GLN A CA 1
ATOM 687 C C . GLN A 1 120 ? 85.380 -3.535 58.118 1.00 121.41 100 GLN A C 1
ATOM 688 O O . GLN A 1 120 ? 85.614 -3.051 59.231 1.00 119.09 100 GLN A O 1
ATOM 690 N N . HIS A 1 121 ? 86.127 -4.510 57.593 1.00 114.97 101 HIS A N 1
ATOM 691 C CA . HIS A 1 121 ? 87.329 -4.972 58.275 1.00 111.36 101 HIS A CA 1
ATOM 692 C C . HIS A 1 121 ? 88.455 -3.950 58.201 1.00 107.97 101 HIS A C 1
ATOM 693 O O . HIS A 1 121 ? 89.377 -3.998 59.024 1.00 103.05 101 HIS A O 1
ATOM 695 N N . GLU A 1 122 ? 88.404 -3.031 57.234 1.00 114.36 102 GLU A N 1
ATOM 696 C CA . GLU A 1 122 ? 89.382 -1.951 57.188 1.00 115.35 102 GLU A CA 1
ATOM 697 C C . GLU A 1 122 ? 89.173 -0.977 58.341 1.00 115.59 102 GLU A C 1
ATOM 698 O O . GLU A 1 122 ? 90.143 -0.469 58.918 1.00 116.22 102 GLU A O 1
ATOM 704 N N . LEU A 1 123 ? 87.913 -0.716 58.700 1.00 115.24 103 LEU A N 1
ATOM 705 C CA . LEU A 1 123 ? 87.622 0.224 59.777 1.00 108.99 103 LEU A CA 1
ATOM 706 C C . LEU A 1 123 ? 88.028 -0.326 61.139 1.00 107.78 103 LEU A C 1
ATOM 707 O O . LEU A 1 123 ? 88.394 0.447 62.031 1.00 106.48 103 LEU A O 1
ATOM 709 N N . GLU A 1 124 ? 87.966 -1.648 61.322 1.00 102.05 104 GLU A N 1
ATOM 710 C CA . GLU A 1 124 ? 88.390 -2.235 62.589 1.00 97.83 104 GLU A CA 1
ATOM 711 C C . GLU A 1 124 ? 89.889 -2.070 62.807 1.00 98.00 104 GLU A C 1
ATOM 712 O O . GLU A 1 124 ? 90.333 -1.894 63.948 1.00 100.98 104 GLU A O 1
ATOM 714 N N . THR A 1 125 ? 90.679 -2.120 61.733 1.00 101.55 105 THR A N 1
ATOM 715 C CA . THR A 1 125 ? 92.115 -1.897 61.854 1.00 100.50 105 THR A CA 1
ATOM 716 C C . THR A 1 125 ? 92.437 -0.415 62.009 1.00 99.38 105 THR A C 1
ATOM 717 O O . THR A 1 125 ? 93.384 -0.055 62.716 1.00 95.81 105 THR A O 1
ATOM 721 N N . LEU A 1 126 ? 91.664 0.455 61.351 1.00 102.40 106 LEU A N 1
ATOM 722 C CA . LEU A 1 126 ? 91.868 1.891 61.509 1.00 103.04 106 LEU A CA 1
ATOM 723 C C . LEU A 1 126 ? 91.580 2.343 62.934 1.00 105.91 106 LEU A C 1
ATOM 724 O O . LEU A 1 126 ? 92.244 3.252 63.445 1.00 105.76 106 LEU A O 1
ATOM 729 N N . GLN A 1 127 ? 90.595 1.724 63.590 1.00 108.31 107 GLN A N 1
ATOM 730 C CA . GLN A 1 127 ? 90.309 2.060 64.980 1.00 101.97 107 GLN A CA 1
ATOM 731 C C . GLN A 1 127 ? 91.416 1.581 65.910 1.00 96.10 107 GLN A C 1
ATOM 732 O O . GLN A 1 127 ? 91.707 2.238 66.915 1.00 92.13 107 GLN A O 1
ATOM 734 N N . ARG A 1 128 ? 92.042 0.444 65.593 1.00 90.41 108 ARG A N 1
ATOM 735 C CA . ARG A 1 128 ? 93.137 -0.049 66.421 1.00 85.75 108 ARG A CA 1
ATOM 736 C C . ARG A 1 128 ? 94.403 0.776 66.226 1.00 86.13 108 ARG A C 1
ATOM 737 O O . ARG A 1 128 ? 95.196 0.922 67.164 1.00 80.71 108 ARG A O 1
ATOM 745 N N . ARG A 1 129 ? 94.613 1.315 65.023 1.00 84.29 109 ARG A N 1
ATOM 746 C CA . ARG A 1 129 ? 95.763 2.184 64.796 1.00 75.42 109 ARG A CA 1
ATOM 747 C C . ARG A 1 129 ? 95.622 3.491 65.566 1.00 78.83 109 ARG A C 1
ATOM 748 O O . ARG A 1 129 ? 96.602 3.998 66.124 1.00 78.55 109 ARG A O 1
ATOM 750 N N . GLN A 1 130 ? 94.410 4.049 65.607 1.00 88.76 110 GLN A N 1
ATOM 751 C CA . GLN A 1 130 ? 94.184 5.268 66.376 1.00 89.13 110 GLN A CA 1
ATOM 752 C C . GLN A 1 130 ? 94.304 5.007 67.872 1.00 98.30 110 GLN A C 1
ATOM 753 O O . GLN A 1 130 ? 94.817 5.852 68.616 1.00 102.52 110 GLN A O 1
ATOM 755 N N . ALA A 1 131 ? 93.839 3.843 68.331 1.00 100.30 111 ALA A N 1
ATOM 756 C CA . ALA A 1 131 ? 93.915 3.525 69.753 1.00 98.43 111 ALA A CA 1
ATOM 757 C C . ALA A 1 131 ? 95.355 3.296 70.194 1.00 91.09 111 ALA A C 1
ATOM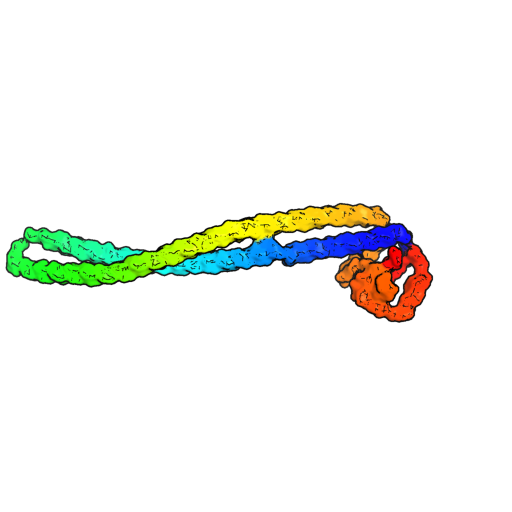 758 O O . ALA A 1 131 ? 95.761 3.753 71.270 1.00 86.73 111 ALA A O 1
ATOM 760 N N . SER A 1 132 ? 96.142 2.589 69.380 1.00 87.11 112 SER A N 1
ATOM 761 C CA . SER A 1 132 ? 97.545 2.374 69.719 1.00 79.84 112 SER A CA 1
ATOM 762 C C . SER A 1 132 ? 98.328 3.680 69.674 1.00 76.53 112 SER A C 1
ATOM 763 O O . SER A 1 132 ? 99.236 3.895 70.485 1.00 73.26 112 SER A O 1
ATOM 766 N N . LEU A 1 133 ? 97.987 4.566 68.735 1.00 75.47 113 LEU A N 1
ATOM 767 C CA . LEU A 1 133 ? 98.658 5.860 68.665 1.00 69.46 113 LEU A CA 1
ATOM 768 C C . LEU A 1 133 ? 98.279 6.751 69.839 1.00 70.07 113 LEU A C 1
ATOM 769 O O . LEU A 1 133 ? 99.057 7.632 70.222 1.00 70.87 113 LEU A O 1
ATOM 774 N N . GLU A 1 134 ? 97.094 6.542 70.417 1.00 73.22 114 GLU A N 1
ATOM 775 C CA . GLU A 1 134 ? 96.699 7.313 71.591 1.00 72.76 114 GLU A CA 1
ATOM 776 C C . GLU A 1 134 ? 97.605 7.007 72.777 1.00 66.89 114 GLU A C 1
ATOM 777 O O . GLU A 1 134 ? 97.983 7.912 73.530 1.00 64.20 114 GLU A O 1
ATOM 779 N N . GLU A 1 135 ? 97.967 5.734 72.957 1.00 69.36 115 GLU A N 1
ATOM 780 C CA . GLU A 1 135 ? 98.895 5.371 74.022 1.00 68.86 115 GLU A CA 1
ATOM 781 C C . GLU A 1 135 ? 100.261 6.013 73.816 1.00 74.53 115 GLU A C 1
ATOM 782 O O . GLU A 1 135 ? 100.944 6.346 74.792 1.00 79.10 115 GLU A O 1
ATOM 788 N N . GLN A 1 136 ? 100.672 6.202 72.560 1.00 67.17 116 GLN A N 1
ATOM 789 C CA . GLN A 1 136 ? 101.981 6.783 72.283 1.00 59.77 116 GLN A CA 1
ATOM 790 C C . GLN A 1 136 ? 101.983 8.299 72.463 1.00 52.85 116 GLN A C 1
ATOM 791 O O . GLN A 1 136 ? 102.977 8.864 72.934 1.00 52.21 116 GLN A O 1
ATOM 797 N N . LEU A 1 137 ? 100.889 8.972 72.095 1.00 55.18 117 LEU A N 1
ATOM 798 C CA . LEU A 1 137 ? 100.825 10.419 72.276 1.00 63.36 117 LEU A CA 1
ATOM 799 C C . LEU A 1 137 ? 100.764 10.780 73.756 1.00 70.95 117 LEU A C 1
ATOM 800 O O . LEU A 1 137 ? 101.418 11.733 74.195 1.00 74.99 117 LEU A O 1
ATOM 805 N N . LEU A 1 138 ? 99.992 10.023 74.541 1.00 75.27 118 LEU A N 1
ATOM 806 C CA . LEU A 1 138 ? 99.860 10.319 75.965 1.00 83.38 118 LEU A CA 1
ATOM 807 C C . LEU A 1 138 ? 101.201 10.228 76.683 1.00 86.67 118 LEU A C 1
ATOM 808 O O . LEU A 1 138 ? 101.527 11.088 77.509 1.00 87.95 118 LEU A O 1
ATOM 813 N N . GLU A 1 139 ? 101.993 9.195 76.381 1.00 84.19 119 GLU A N 1
ATOM 814 C CA . GLU A 1 139 ? 103.300 9.056 77.015 1.00 82.95 119 GLU A CA 1
ATOM 815 C C . GLU A 1 139 ? 104.216 10.224 76.674 1.00 78.63 119 GLU A C 1
ATOM 816 O O . GLU A 1 139 ? 105.049 10.621 77.497 1.00 82.04 119 GLU A O 1
ATOM 822 N N . VAL A 1 140 ? 104.075 10.789 75.475 1.00 71.94 120 VAL A N 1
ATOM 823 C CA . VAL A 1 140 ? 104.871 11.955 75.106 1.00 68.88 120 VAL A CA 1
ATOM 824 C C . VAL A 1 140 ? 104.239 13.237 75.643 1.00 68.51 120 VAL A C 1
ATOM 825 O O . VAL A 1 140 ? 104.953 14.184 75.995 1.00 64.04 120 VAL A O 1
ATOM 829 N N . MET A 1 141 ? 102.908 13.284 75.734 1.00 71.39 121 MET A N 1
ATOM 830 C CA . MET A 1 141 ? 102.233 14.496 76.189 1.00 69.94 121 MET A CA 1
ATOM 831 C C . MET A 1 141 ? 102.547 14.791 77.651 1.00 67.08 121 MET A C 1
ATOM 832 O O . MET A 1 141 ? 102.869 15.930 78.010 1.00 66.35 121 MET A O 1
ATOM 837 N N . GLU A 1 142 ? 102.454 13.776 78.514 1.00 62.83 122 GLU A N 1
ATOM 838 C CA . GLU A 1 142 ? 102.737 13.991 79.929 1.00 65.11 122 GLU A CA 1
ATOM 839 C C . GLU A 1 142 ? 104.228 14.163 80.183 1.00 60.18 122 GLU A C 1
ATOM 840 O O . GLU A 1 142 ? 104.617 14.885 81.109 1.00 58.83 122 GLU A O 1
ATOM 846 N N . ARG A 1 143 ? 105.076 13.515 79.381 1.00 59.80 123 ARG A N 1
ATOM 847 C CA . ARG A 1 143 ? 106.514 13.713 79.517 1.00 57.09 123 ARG A CA 1
ATOM 848 C C . ARG A 1 143 ? 106.905 15.137 79.143 1.00 57.14 123 ARG A C 1
ATOM 849 O O . ARG A 1 143 ? 107.771 15.740 79.787 1.00 56.15 123 ARG A O 1
ATOM 857 N N . ARG A 1 144 ? 106.274 15.689 78.104 1.00 55.05 124 ARG A N 1
ATOM 858 C CA . ARG A 1 144 ? 106.461 17.101 77.791 1.00 54.12 124 ARG A CA 1
ATOM 859 C C . ARG A 1 144 ? 105.858 17.990 78.869 1.00 62.60 124 ARG A C 1
ATOM 860 O O . ARG A 1 144 ? 106.388 19.071 79.150 1.00 68.49 124 ARG A O 1
ATOM 868 N N . GLU A 1 145 ? 104.756 17.551 79.483 1.00 64.47 125 GLU A N 1
ATOM 869 C CA . GLU A 1 145 ? 104.172 18.305 80.587 1.00 64.82 125 GLU A CA 1
ATOM 870 C C . GLU A 1 145 ? 105.121 18.353 81.779 1.00 60.54 125 GLU A C 1
ATOM 871 O O . GLU A 1 145 ? 105.185 19.361 82.492 1.00 57.65 125 GLU A O 1
ATOM 877 N N . GLU A 1 146 ? 105.871 17.273 82.006 1.00 58.83 126 GLU A N 1
ATOM 878 C CA . GLU A 1 146 ? 106.824 17.252 83.110 1.00 54.63 126 GLU A CA 1
ATOM 879 C C . GLU A 1 146 ? 108.010 18.172 82.839 1.00 51.42 126 GLU A C 1
ATOM 880 O O . GLU A 1 146 ? 108.451 18.904 83.732 1.00 52.74 126 GLU A O 1
ATOM 886 N N . LEU A 1 147 ? 108.532 18.153 81.609 1.00 49.03 127 LEU A N 1
ATOM 887 C CA . LEU A 1 147 ? 109.704 18.962 81.288 1.00 42.73 127 LEU A CA 1
ATOM 888 C C . LEU A 1 147 ? 109.390 20.452 81.349 1.00 43.08 127 LEU A C 1
ATOM 889 O O . LEU A 1 147 ? 110.214 21.246 81.817 1.00 52.37 127 LEU A O 1
ATOM 894 N N . MET A 1 148 ? 108.207 20.853 80.876 1.00 42.09 128 MET A N 1
ATOM 895 C CA . MET A 1 148 ? 107.826 22.259 80.954 1.00 50.86 128 MET A CA 1
ATOM 896 C C . MET A 1 148 ? 107.624 22.704 82.396 1.00 46.63 128 MET A C 1
ATOM 897 O O . MET A 1 148 ? 107.865 23.872 82.721 1.00 43.17 128 MET A O 1
ATOM 902 N N . ALA A 1 149 ? 107.180 21.795 83.267 1.00 44.14 129 ALA A N 1
ATOM 903 C CA . ALA A 1 149 ? 107.143 22.106 84.691 1.00 46.43 129 ALA A CA 1
ATOM 904 C C . ALA A 1 149 ? 108.547 22.345 85.228 1.00 48.82 129 ALA A C 1
ATOM 905 O O . ALA A 1 149 ? 108.785 23.332 85.931 1.00 48.42 129 ALA A O 1
ATOM 907 N N . GLU A 1 150 ? 109.490 21.459 84.892 1.00 50.09 130 GLU A N 1
ATOM 908 C CA . GLU A 1 150 ? 110.884 21.669 85.272 1.00 50.47 130 GLU A CA 1
ATOM 909 C C . GLU A 1 150 ? 111.446 22.942 84.654 1.00 46.71 130 GLU A C 1
ATOM 910 O O . GLU A 1 150 ? 112.259 23.630 85.283 1.00 42.50 130 GLU A O 1
ATOM 916 N N . ARG A 1 151 ? 111.019 23.277 83.435 1.00 44.99 131 ARG A N 1
ATOM 917 C CA . ARG A 1 151 ? 111.500 24.492 82.787 1.00 42.89 131 ARG A CA 1
ATOM 918 C C . ARG A 1 151 ? 111.021 25.739 83.521 1.00 41.87 131 ARG A C 1
ATOM 919 O O . ARG A 1 151 ? 111.753 26.733 83.610 1.00 39.59 131 ARG A O 1
ATOM 927 N N . SER A 1 152 ? 109.802 25.702 84.066 1.00 38.57 132 SER A N 1
ATOM 928 C CA . SER A 1 152 ? 109.272 26.861 84.778 1.00 42.58 132 SER A CA 1
ATOM 929 C C . SER A 1 152 ? 110.017 27.102 86.086 1.00 47.35 132 SER A C 1
ATOM 930 O O . SER A 1 152 ? 110.263 28.254 86.463 1.00 51.40 132 SER A O 1
ATOM 933 N N . GLU A 1 153 ? 110.386 26.029 86.792 1.00 47.02 133 GLU A N 1
ATOM 934 C CA . GLU A 1 153 ? 111.131 26.192 88.036 1.00 54.46 133 GLU A CA 1
ATOM 935 C C . GLU A 1 153 ? 112.543 26.709 87.781 1.00 54.55 133 GLU A C 1
ATOM 936 O O . GLU A 1 153 ? 113.103 27.417 88.624 1.00 54.80 133 GLU A O 1
ATOM 942 N N . GLU A 1 154 ? 113.134 26.376 86.633 1.00 50.17 134 GLU A N 1
ATOM 943 C CA . GLU A 1 154 ? 114.438 26.933 86.294 1.00 49.00 134 GLU A CA 1
ATOM 944 C C . GLU A 1 154 ? 114.334 28.386 85.851 1.00 51.14 134 GLU A C 1
ATOM 945 O O . GLU A 1 154 ? 115.282 29.155 86.044 1.00 47.55 134 GLU A O 1
ATOM 951 N N . LEU A 1 155 ? 113.199 28.779 85.268 1.00 53.08 135 LEU A N 1
ATOM 952 C CA . LEU A 1 155 ? 113.015 30.169 84.865 1.00 51.18 135 LEU A CA 1
ATOM 953 C C . LEU A 1 155 ? 112.939 31.084 86.080 1.00 51.18 135 LEU A C 1
ATOM 954 O O . LEU A 1 155 ? 113.565 32.149 86.111 1.00 57.59 135 LEU A O 1
ATOM 959 N N . ARG A 1 15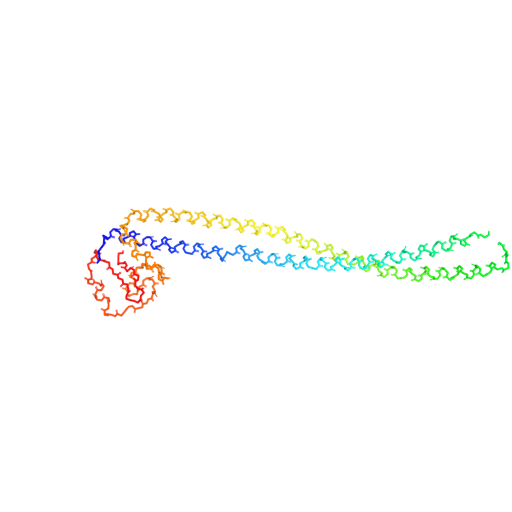6 ? 112.168 30.685 87.095 1.00 47.93 136 ARG A N 1
ATOM 960 C CA . ARG A 1 156 ? 112.116 31.472 88.322 1.00 50.07 136 ARG A CA 1
ATOM 961 C C . ARG A 1 156 ? 113.459 31.443 89.043 1.00 45.53 136 ARG A C 1
ATOM 962 O O . ARG A 1 156 ? 113.878 32.447 89.629 1.00 46.96 136 ARG A O 1
ATOM 970 N N . ARG A 1 157 ? 114.153 30.304 88.995 1.00 38.28 137 ARG A N 1
ATOM 971 C CA . ARG A 1 157 ? 115.484 30.210 89.586 1.00 39.62 137 ARG A CA 1
ATOM 972 C C . ARG A 1 157 ? 116.443 31.202 88.937 1.00 46.12 137 ARG A C 1
ATOM 973 O O . ARG A 1 157 ? 117.134 31.959 89.629 1.00 49.19 137 ARG A O 1
ATOM 981 N N . VAL A 1 158 ? 116.489 31.219 87.602 1.00 45.08 138 VAL A N 1
ATOM 982 C CA . VAL A 1 158 ? 117.443 32.081 86.910 1.00 40.55 138 VAL A CA 1
ATOM 983 C C . VAL A 1 158 ? 117.018 33.543 86.984 1.00 40.56 138 VAL A C 1
ATOM 984 O O . VAL A 1 158 ? 117.870 34.441 87.009 1.00 44.54 138 VAL A O 1
ATOM 988 N N . ASP A 1 159 ? 115.711 33.816 87.024 1.00 44.27 139 ASP A N 1
ATOM 989 C CA . ASP A 1 159 ? 115.261 35.198 87.161 1.00 49.96 139 ASP A CA 1
ATOM 990 C C . ASP A 1 159 ? 115.648 35.762 88.520 1.00 57.44 139 ASP A C 1
ATOM 991 O O . ASP A 1 159 ? 116.035 36.931 88.629 1.00 69.89 139 ASP A O 1
ATOM 996 N N . GLU A 1 160 ? 115.550 34.941 89.567 1.00 56.25 140 GLU A N 1
ATOM 997 C CA . GLU A 1 160 ? 116.006 35.357 90.888 1.00 57.57 140 GLU A CA 1
ATOM 998 C C . GLU A 1 160 ? 117.484 35.726 90.862 1.00 53.07 140 GLU A C 1
ATOM 999 O O . GLU A 1 160 ? 117.892 36.751 91.420 1.00 54.38 140 GLU A O 1
ATOM 1005 N N . LEU A 1 161 ? 118.302 34.896 90.210 1.00 49.25 141 LEU A N 1
ATOM 1006 C CA . LEU A 1 161 ? 119.728 35.184 90.117 1.00 46.27 141 LEU A CA 1
ATOM 1007 C C . LEU A 1 161 ? 119.995 36.441 89.300 1.00 45.78 141 LEU A C 1
ATOM 1008 O O . LEU A 1 161 ? 120.949 37.174 89.586 1.00 48.94 141 LEU A O 1
ATOM 1013 N N . GLN A 1 162 ? 119.167 36.708 88.287 1.00 41.77 142 GLN A N 1
ATOM 1014 C CA . GLN A 1 162 ? 119.378 37.884 87.449 1.00 42.61 142 GLN A CA 1
ATOM 1015 C C . GLN A 1 162 ? 119.205 39.171 88.246 1.00 46.22 142 GLN A C 1
ATOM 1016 O O . GLN A 1 162 ? 119.993 40.113 88.096 1.00 45.07 142 GLN A O 1
ATOM 1022 N N . THR A 1 163 ? 118.178 39.233 89.097 1.00 47.69 143 THR A N 1
ATOM 1023 C CA . THR A 1 163 ? 117.989 40.412 89.937 1.00 49.13 143 THR A CA 1
ATOM 1024 C C . THR A 1 163 ? 119.150 40.582 90.908 1.00 50.76 143 THR A C 1
ATOM 1025 O O . THR A 1 163 ? 119.613 41.704 91.145 1.00 57.41 143 THR A O 1
ATOM 1029 N N . GLU A 1 164 ? 119.634 39.477 91.481 1.00 50.92 144 GLU A N 1
ATOM 1030 C CA . GLU A 1 164 ? 120.812 39.540 92.339 1.00 48.06 144 GLU A CA 1
ATOM 1031 C C . GLU A 1 164 ? 122.047 39.947 91.546 1.00 47.27 144 GLU A C 1
ATOM 1032 O O . GLU A 1 164 ? 122.896 40.694 92.047 1.00 48.62 144 GLU A O 1
ATOM 1038 N N . LEU A 1 165 ? 122.162 39.464 90.307 1.00 48.22 145 LEU A N 1
ATOM 1039 C CA . LEU A 1 165 ? 123.346 39.745 89.501 1.00 45.72 145 LEU A CA 1
ATOM 1040 C C . LEU A 1 165 ? 123.469 41.231 89.193 1.00 49.48 145 LEU A C 1
ATOM 1041 O O . LEU A 1 165 ? 124.568 41.795 89.253 1.00 55.83 145 LEU A O 1
ATOM 1046 N N . THR A 1 166 ? 122.354 41.880 88.851 1.00 53.09 146 THR A N 1
ATOM 1047 C CA . THR A 1 166 ? 122.397 43.313 88.582 1.00 56.07 146 THR A CA 1
ATOM 1048 C C . THR A 1 166 ? 122.674 44.112 89.848 1.00 55.32 146 THR A C 1
ATOM 1049 O O . THR A 1 166 ? 123.340 45.152 89.788 1.00 55.46 146 THR A O 1
ATOM 1053 N N . GLU A 1 167 ? 122.175 43.648 90.997 1.00 55.99 147 GLU A N 1
ATOM 1054 C CA . GLU A 1 167 ? 122.506 44.300 92.260 1.00 54.87 147 GLU A CA 1
ATOM 1055 C C . GLU A 1 167 ? 124.000 44.215 92.544 1.00 45.59 147 GLU A C 1
ATOM 1056 O O . GLU A 1 167 ? 124.620 45.202 92.954 1.00 49.90 147 GLU A O 1
ATOM 1062 N N . ALA A 1 168 ? 124.595 43.038 92.333 1.00 37.45 148 ALA A N 1
ATOM 1063 C CA . ALA A 1 168 ? 126.038 42.901 92.499 1.00 34.67 148 ALA A CA 1
ATOM 1064 C C . ALA A 1 168 ? 126.789 43.748 91.482 1.00 41.83 148 ALA A C 1
ATOM 1065 O O . ALA A 1 168 ? 127.832 44.334 91.797 1.00 52.89 148 ALA A O 1
ATOM 1067 N N . GLN A 1 169 ? 126.271 43.827 90.253 1.00 35.29 149 GLN A N 1
ATOM 1068 C CA . GLN A 1 169 ? 126.904 44.656 89.232 1.00 38.12 149 GLN A CA 1
ATOM 1069 C C . GLN A 1 169 ? 126.806 46.135 89.585 1.00 42.12 149 GLN A C 1
ATOM 1070 O O . GLN A 1 169 ? 127.755 46.896 89.362 1.00 47.73 149 GLN A O 1
ATOM 1076 N N . GLN A 1 170 ? 125.664 46.562 90.131 1.00 47.34 150 GLN A N 1
ATOM 1077 C CA . GLN A 1 170 ? 125.546 47.934 90.614 1.00 50.44 150 GLN A CA 1
ATOM 1078 C C . GLN A 1 170 ? 126.494 48.184 91.780 1.00 52.61 150 GLN A C 1
ATOM 1079 O O . GLN A 1 170 ? 127.121 49.246 91.864 1.00 53.48 150 GLN A O 1
ATOM 1085 N N . ALA A 1 171 ? 126.611 47.214 92.690 1.00 53.48 151 ALA A N 1
ATOM 1086 C CA . ALA A 1 171 ? 127.541 47.353 93.805 1.00 50.36 151 ALA A CA 1
ATOM 1087 C C . ALA A 1 171 ? 128.986 47.355 93.321 1.00 50.29 151 ALA A C 1
ATOM 1088 O O . ALA A 1 171 ? 129.829 48.072 93.873 1.00 47.64 151 ALA A O 1
ATOM 1090 N N . ARG A 1 172 ? 129.291 46.558 92.294 1.00 52.61 152 ARG A N 1
ATOM 1091 C CA . ARG A 1 172 ? 130.644 46.540 91.746 1.00 50.66 152 ARG A CA 1
ATOM 1092 C C . ARG A 1 172 ? 131.006 47.891 91.142 1.00 54.28 152 ARG A C 1
ATOM 1093 O O . ARG A 1 172 ? 132.081 48.438 91.413 1.00 55.91 152 ARG A O 1
ATOM 1101 N N . ASP A 1 173 ? 130.121 48.438 90.305 1.00 55.13 153 ASP A N 1
ATOM 1102 C CA . ASP A 1 173 ? 130.401 49.723 89.675 1.00 55.06 153 ASP A CA 1
ATOM 1103 C C . ASP A 1 173 ? 130.536 50.827 90.716 1.00 57.34 153 ASP A C 1
ATOM 1104 O O . ASP A 1 173 ? 131.395 51.706 90.589 1.00 62.00 153 ASP A O 1
ATOM 1109 N N . ALA A 1 174 ? 129.702 50.790 91.759 1.00 52.06 154 ALA A N 1
ATOM 1110 C CA . ALA A 1 174 ? 129.795 51.792 92.815 1.00 49.05 154 ALA A CA 1
ATOM 1111 C C . ALA A 1 174 ? 131.126 51.699 93.550 1.00 52.26 154 ALA A C 1
ATOM 1112 O O . ALA A 1 174 ? 131.707 52.723 93.928 1.00 56.11 154 ALA A O 1
ATOM 1114 N N . ALA A 1 175 ? 131.625 50.479 93.761 1.00 50.95 155 ALA A N 1
ATOM 1115 C CA . ALA A 1 175 ? 132.925 50.315 94.404 1.00 45.55 155 ALA A CA 1
ATOM 1116 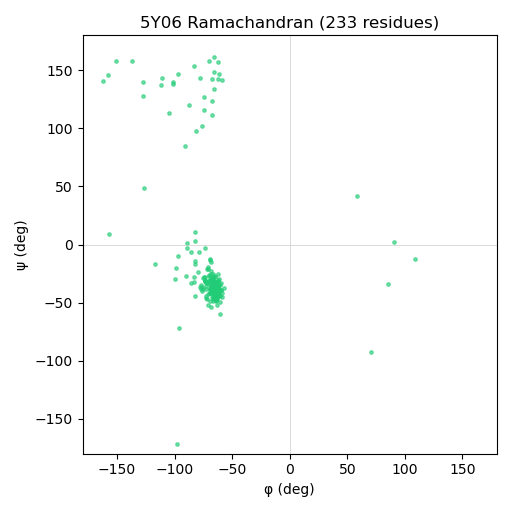C C . ALA A 1 175 ? 134.051 50.861 93.536 1.00 48.20 155 ALA A C 1
ATOM 1117 O O . ALA A 1 175 ? 135.037 51.390 94.062 1.00 54.71 155 ALA A O 1
ATOM 1119 N N . LEU A 1 176 ? 133.924 50.743 92.211 1.00 37.41 156 LEU A N 1
ATOM 1120 C CA . LEU A 1 176 ? 134.918 51.323 91.314 1.00 41.15 156 LEU A CA 1
ATOM 1121 C C . LEU A 1 176 ? 134.885 52.845 91.345 1.00 43.35 156 LEU A C 1
ATOM 1122 O O . LEU A 1 176 ? 135.923 53.490 91.156 1.00 43.45 156 LEU A O 1
ATOM 1127 N N . VAL A 1 177 ? 133.710 53.434 91.575 1.00 45.60 157 VAL A N 1
ATOM 1128 C CA . VAL A 1 177 ? 133.614 54.888 91.666 1.00 47.42 157 VAL A CA 1
ATOM 1129 C C . VAL A 1 177 ? 134.302 55.390 92.929 1.00 52.39 157 VAL A C 1
ATOM 1130 O O . VAL A 1 177 ? 134.971 56.430 92.916 1.00 52.24 157 VAL A O 1
ATOM 1134 N N . GLU A 1 178 ? 134.155 54.659 94.037 1.00 56.69 158 GLU A N 1
ATOM 1135 C CA . GLU A 1 178 ? 134.791 55.075 95.283 1.00 62.97 158 GLU A CA 1
ATOM 1136 C C . GLU A 1 178 ? 136.308 54.958 95.195 1.00 56.37 158 GLU A C 1
ATOM 1137 O O . GLU A 1 178 ? 137.033 55.829 95.689 1.00 55.76 158 GLU A O 1
ATOM 1143 N N . LEU A 1 179 ? 136.806 53.889 94.568 1.00 54.06 159 LEU A N 1
ATOM 1144 C CA . LEU A 1 179 ? 138.248 53.740 94.400 1.00 51.81 159 LEU A CA 1
ATOM 1145 C C . LEU A 1 179 ? 138.805 54.808 93.469 1.00 52.12 159 LEU A C 1
ATOM 1146 O O . LEU A 1 179 ? 139.893 55.346 93.710 1.00 54.14 159 LEU A O 1
ATOM 1151 N N . ASP A 1 180 ? 138.074 55.129 92.399 1.00 55.45 160 ASP A N 1
ATOM 1152 C CA . ASP A 1 180 ? 138.518 56.186 91.497 1.00 58.54 160 ASP A CA 1
ATOM 1153 C C . ASP A 1 180 ? 138.450 57.549 92.173 1.00 57.39 160 ASP A C 1
ATOM 1154 O O . ASP A 1 180 ? 139.306 58.409 91.937 1.00 50.39 160 ASP A O 1
ATOM 1159 N N . GLN A 1 181 ? 137.437 57.765 93.015 1.00 55.92 161 GLN A N 1
ATOM 1160 C CA . GLN A 1 181 ? 137.371 59.008 93.776 1.00 57.25 161 GLN A CA 1
ATOM 1161 C C . GLN A 1 181 ? 138.521 59.101 94.769 1.00 56.47 161 GLN A C 1
ATOM 1162 O O . GLN A 1 181 ? 139.162 60.151 94.887 1.00 54.12 161 GLN A O 1
ATOM 1164 N N . ALA A 1 182 ? 138.805 58.008 95.483 1.00 58.48 162 ALA A N 1
ATOM 1165 C CA . ALA A 1 182 ? 139.924 58.004 96.420 1.00 50.45 162 ALA A CA 1
ATOM 1166 C C . ALA A 1 182 ? 141.251 58.178 95.693 1.00 52.57 162 ALA A C 1
ATOM 1167 O O . ALA A 1 182 ? 142.148 58.875 96.181 1.00 54.57 162 ALA A O 1
ATOM 1169 N N . ARG A 1 183 ? 141.395 57.548 94.524 1.00 54.70 163 ARG A N 1
ATOM 1170 C CA . ARG A 1 183 ? 142.614 57.717 93.740 1.00 53.24 163 ARG A CA 1
ATOM 1171 C C . ARG A 1 183 ? 142.758 59.154 93.255 1.00 55.25 163 ARG A C 1
ATOM 1172 O O . ARG A 1 183 ? 143.867 59.701 93.229 1.00 56.45 163 ARG A O 1
ATOM 1180 N N . HIS A 1 184 ? 141.645 59.784 92.869 1.00 62.85 164 HIS A N 1
ATOM 1181 C CA . HIS A 1 184 ? 141.696 61.177 92.435 1.00 66.62 164 HIS A CA 1
ATOM 1182 C C . HIS A 1 184 ? 142.152 62.089 93.566 1.00 63.84 164 HIS A C 1
ATOM 1183 O O . HIS A 1 184 ? 142.841 63.089 93.326 1.00 65.83 164 HIS A O 1
ATOM 1190 N N . GLN A 1 185 ? 141.774 61.767 94.804 1.00 61.38 165 GLN A N 1
ATOM 1191 C CA . GLN A 1 185 ? 142.269 62.522 95.950 1.00 65.44 165 GLN A CA 1
ATOM 1192 C C . GLN A 1 185 ? 143.788 62.432 96.039 1.00 58.55 165 GLN A C 1
ATOM 1193 O O . GLN A 1 185 ? 144.491 63.446 95.969 1.00 56.71 165 GLN A O 1
ATOM 1199 N N . CYS A 1 186 ? 144.310 61.209 96.176 1.00 57.37 166 CYS A N 1
ATOM 1200 C CA . CYS A 1 186 ? 145.745 61.018 96.366 1.00 54.68 166 CYS A CA 1
ATOM 1201 C C . CYS A 1 186 ? 146.556 61.584 95.208 1.00 52.78 166 CYS A C 1
ATOM 1202 O O . CYS A 1 186 ? 147.677 62.065 95.415 1.00 50.52 166 CYS A O 1
ATOM 1205 N N . ALA A 1 187 ? 146.016 61.533 93.987 1.00 53.64 167 ALA A N 1
ATOM 1206 C CA . ALA A 1 187 ? 146.719 62.115 92.848 1.00 53.52 167 ALA A CA 1
ATOM 1207 C C . ALA A 1 187 ? 146.866 63.624 92.990 1.00 59.75 167 ALA A C 1
ATOM 1208 O O . ALA A 1 187 ? 147.876 64.190 92.557 1.00 62.03 167 ALA A O 1
ATOM 1210 N N . THR A 1 188 ? 145.878 64.288 93.593 1.00 61.86 168 THR A N 1
ATOM 1211 C CA . THR A 1 188 ? 145.977 65.728 93.811 1.00 62.71 168 THR A CA 1
ATOM 1212 C C . THR A 1 188 ? 146.978 66.043 94.917 1.00 62.45 168 THR A C 1
ATOM 1213 O O . THR A 1 188 ? 147.815 66.942 94.771 1.00 63.77 168 THR A O 1
ATOM 1217 N N . ARG A 1 189 ? 146.905 65.312 96.035 1.00 57.78 169 ARG A N 1
ATOM 1218 C CA . ARG A 1 189 ? 147.888 65.494 97.099 1.00 62.10 169 ARG A CA 1
ATOM 1219 C C . ARG A 1 189 ? 149.299 65.184 96.617 1.00 56.67 169 ARG A C 1
ATOM 1220 O O . ARG A 1 189 ? 150.259 65.834 97.048 1.00 48.35 169 ARG A O 1
ATOM 1228 N N . ARG A 1 190 ? 149.445 64.201 95.725 1.00 60.07 170 ARG A N 1
ATOM 1229 C CA . ARG A 1 190 ? 150.768 63.872 95.205 1.00 56.31 170 ARG A CA 1
ATOM 1230 C C . ARG A 1 190 ? 151.301 64.980 94.306 1.00 58.32 170 ARG A C 1
ATOM 1231 O O . ARG A 1 190 ? 152.485 65.328 94.378 1.00 58.44 170 ARG A O 1
ATOM 1239 N N . ASP A 1 191 ? 150.443 65.539 93.447 1.00 62.80 171 ASP A N 1
ATOM 1240 C CA . ASP A 1 191 ? 150.866 66.639 92.585 1.00 68.50 171 ASP A CA 1
ATOM 1241 C C . ASP A 1 191 ? 151.372 67.817 93.407 1.00 68.69 171 ASP A C 1
ATOM 1242 O O . ASP A 1 191 ? 152.388 68.434 93.063 1.00 69.84 171 ASP A O 1
ATOM 1247 N N . ALA A 1 192 ? 150.677 68.141 94.499 1.00 64.41 172 ALA A N 1
ATOM 1248 C CA . ALA A 1 192 ? 151.116 69.235 95.358 1.00 60.71 172 ALA A CA 1
ATOM 1249 C C . ALA A 1 192 ? 152.447 68.913 96.023 1.00 57.79 172 ALA A C 1
ATOM 1250 O O . ALA A 1 192 ? 153.295 69.797 96.194 1.00 55.91 172 ALA A O 1
ATOM 1252 N N . LEU A 1 193 ? 152.653 67.648 96.399 1.00 56.25 173 LEU A N 1
ATOM 1253 C CA . LEU A 1 193 ? 153.899 67.262 97.053 1.00 53.96 173 LEU A CA 1
ATOM 1254 C C . LEU A 1 193 ? 155.090 67.443 96.118 1.00 54.58 173 LEU A C 1
ATOM 1255 O O . LEU A 1 193 ? 156.104 68.039 96.498 1.00 58.87 173 LEU A O 1
ATOM 1260 N N . VAL A 1 194 ? 154.974 66.953 94.880 1.00 54.93 174 VAL A N 1
ATOM 1261 C CA . VAL A 1 194 ? 156.088 67.021 93.933 1.00 57.53 174 VAL A CA 1
ATOM 1262 C C . VAL A 1 194 ? 156.506 68.466 93.692 1.00 61.13 174 VAL A C 1
ATOM 1263 O O . VAL A 1 194 ? 157.700 68.772 93.583 1.00 63.23 174 VAL A O 1
ATOM 1267 N N . ASN A 1 195 ? 155.536 69.379 93.612 1.00 62.75 175 ASN A N 1
ATOM 1268 C CA . ASN A 1 195 ? 155.856 70.786 93.400 1.00 69.25 175 ASN A CA 1
ATOM 1269 C C . ASN A 1 195 ? 156.559 71.411 94.599 1.00 72.70 175 ASN A C 1
ATOM 1270 O O . ASN A 1 195 ? 157.136 72.495 94.466 1.00 75.81 175 ASN A O 1
ATOM 1275 N N . ALA A 1 196 ? 156.526 70.755 95.759 1.00 66.10 176 ALA A N 1
ATOM 1276 C CA . ALA A 1 196 ? 157.148 71.279 96.966 1.00 67.75 176 ALA A CA 1
ATOM 1277 C C . ALA A 1 196 ? 158.543 70.720 97.219 1.00 65.95 176 ALA A C 1
ATOM 1278 O O . ALA A 1 196 ? 159.238 71.221 98.109 1.00 69.70 176 ALA A O 1
ATOM 1280 N N . ILE A 1 197 ? 158.965 69.702 96.474 1.00 67.28 177 ILE A N 1
ATOM 1281 C CA . ILE A 1 197 ? 160.295 69.119 96.608 1.00 68.08 177 ILE A CA 1
ATOM 1282 C C . ILE A 1 197 ? 161.094 69.456 95.356 1.00 66.30 177 ILE A C 1
ATOM 1283 O O . ILE A 1 197 ? 160.543 69.502 94.250 1.00 61.10 177 ILE A O 1
ATOM 1288 N N . ASP A 1 198 ? 162.392 69.705 95.537 1.00 67.98 178 ASP A N 1
ATOM 1289 C CA . ASP A 1 198 ? 163.263 70.011 94.410 1.00 69.56 178 ASP A CA 1
ATOM 1290 C C . ASP A 1 198 ? 163.262 68.862 93.409 1.00 63.56 178 ASP A C 1
ATOM 1291 O O . ASP A 1 198 ? 163.244 67.687 93.786 1.00 59.34 178 ASP A O 1
ATOM 1296 N N . ASP A 1 199 ? 163.280 69.216 92.120 1.00 65.06 179 ASP A N 1
ATOM 1297 C CA . ASP A 1 199 ? 163.191 68.209 91.067 1.00 64.31 179 ASP A CA 1
ATOM 1298 C C . ASP A 1 199 ? 164.354 67.228 91.119 1.00 59.87 179 ASP A C 1
ATOM 1299 O O . ASP A 1 199 ? 164.202 66.066 90.726 1.00 51.04 179 ASP A O 1
ATOM 1304 N N . GLN A 1 200 ? 165.518 67.675 91.595 1.00 62.06 180 GLN A N 1
ATOM 1305 C CA . GLN A 1 200 ? 166.666 66.782 91.708 1.00 63.42 180 GLN A CA 1
ATOM 1306 C C . GLN A 1 200 ? 166.373 65.624 92.654 1.00 62.02 180 GLN A C 1
ATOM 1307 O O . GLN A 1 200 ? 166.749 64.478 92.381 1.00 52.53 180 GLN A O 1
ATOM 1313 N N . LEU A 1 201 ? 165.693 65.902 93.769 1.00 63.34 181 LEU A N 1
ATOM 1314 C CA . LEU A 1 201 ? 165.352 64.849 94.718 1.00 57.76 181 LEU A CA 1
ATOM 1315 C C . LEU A 1 201 ? 164.201 63.989 94.211 1.00 59.84 181 LEU A C 1
ATOM 1316 O O . LEU A 1 201 ? 164.200 62.769 94.413 1.00 61.71 181 LEU A O 1
ATOM 1321 N N . VAL A 1 202 ? 163.214 64.605 93.555 1.00 57.97 182 VAL A N 1
ATOM 1322 C CA . VAL A 1 202 ? 162.116 63.837 92.975 1.00 53.98 182 VAL A CA 1
ATOM 1323 C C . VAL A 1 202 ? 162.624 62.942 91.854 1.00 54.63 182 VAL A C 1
ATOM 1324 O O . VAL A 1 202 ? 162.090 61.850 91.628 1.00 44.48 182 VAL A O 1
ATOM 1328 N N . GLU A 1 203 ? 163.668 63.376 91.145 1.00 57.21 183 GLU A N 1
ATOM 1329 C CA . GLU A 1 203 ? 164.225 62.565 90.067 1.00 61.38 183 GLU A CA 1
ATOM 1330 C C . GLU A 1 203 ? 164.855 61.287 90.610 1.00 58.95 183 GLU A C 1
ATOM 1331 O O . GLU A 1 203 ? 164.598 60.191 90.099 1.00 50.78 183 GLU A O 1
ATOM 1337 N N . LEU A 1 204 ? 165.688 61.411 91.648 1.00 61.23 184 LEU A N 1
ATOM 1338 C CA . LEU A 1 204 ? 166.320 60.233 92.235 1.00 59.31 184 LEU A CA 1
ATOM 1339 C C . LEU A 1 204 ? 165.283 59.298 92.844 1.00 55.49 184 LEU A C 1
ATOM 1340 O O . LEU A 1 204 ? 165.443 58.072 92.809 1.00 51.67 184 LEU A O 1
ATOM 1345 N N . TYR A 1 205 ? 164.211 59.861 93.406 1.00 53.77 185 TYR A N 1
ATOM 1346 C CA . TYR A 1 205 ? 163.151 59.039 93.981 1.00 51.34 185 TYR A CA 1
ATOM 1347 C C . TYR A 1 205 ? 162.480 58.184 92.912 1.00 56.35 185 TYR A C 1
ATOM 1348 O O . TYR A 1 205 ? 162.350 56.964 93.067 1.00 63.93 185 TYR A O 1
ATOM 1357 N N . GLU A 1 206 ? 162.036 58.814 91.821 1.00 52.99 186 GLU A N 1
ATOM 1358 C CA . GLU A 1 206 ? 161.357 58.070 90.765 1.00 48.09 186 GLU A CA 1
ATOM 1359 C C . GLU A 1 206 ? 162.320 57.170 90.004 1.00 45.50 186 GLU A C 1
ATOM 1360 O O . GLU A 1 206 ? 161.901 56.148 89.447 1.00 41.66 186 GLU A O 1
ATOM 1366 N N . LYS A 1 207 ? 163.606 57.527 89.964 1.00 48.68 187 LYS A N 1
ATOM 1367 C CA . LYS A 1 207 ? 164.599 56.627 89.389 1.00 55.01 187 LYS A CA 1
ATOM 1368 C C . LYS A 1 207 ? 164.754 55.367 90.230 1.00 58.34 187 LYS A C 1
ATOM 1369 O O . LYS A 1 207 ? 165.110 54.308 89.700 1.00 58.45 187 LYS A O 1
ATOM 1375 N N . GLN A 1 208 ? 164.487 55.461 91.535 1.00 61.96 188 GLN A N 1
ATOM 1376 C CA . GLN A 1 208 ? 164.563 54.294 92.405 1.00 63.27 188 GLN A CA 1
ATOM 1377 C C . GLN A 1 208 ? 163.283 53.470 92.365 1.00 57.25 188 GLN A C 1
ATOM 1378 O O . GLN A 1 208 ? 163.327 52.255 92.590 1.00 57.63 188 GLN A O 1
ATOM 1384 N N . ARG A 1 209 ? 162.139 54.102 92.089 1.00 49.19 189 ARG A N 1
ATOM 1385 C CA . ARG A 1 209 ? 160.915 53.335 91.884 1.00 46.16 189 ARG A CA 1
ATOM 1386 C C . ARG A 1 209 ? 160.978 52.521 90.599 1.00 47.57 189 ARG A C 1
ATOM 1387 O O . ARG A 1 209 ? 160.349 51.461 90.508 1.00 48.94 189 ARG A O 1
ATOM 1395 N N . ALA A 1 210 ? 161.724 53.001 89.599 1.00 52.98 190 ALA A N 1
ATOM 1396 C CA . ALA A 1 210 ? 161.904 52.231 88.373 1.00 50.78 190 ALA A CA 1
ATOM 1397 C C . ALA A 1 210 ? 162.618 50.914 88.643 1.00 53.12 190 ALA A C 1
ATOM 1398 O O . ALA A 1 210 ? 162.448 49.949 87.888 1.00 53.38 190 ALA A O 1
ATOM 1400 N N . ARG A 1 211 ? 163.416 50.852 89.711 1.00 53.47 191 ARG A N 1
ATOM 1401 C CA . ARG A 1 211 ? 164.073 49.611 90.099 1.00 54.65 191 ARG A CA 1
ATOM 1402 C C . ARG A 1 211 ? 163.095 48.566 90.619 1.00 49.71 191 ARG A C 1
ATOM 1403 O O . ARG A 1 211 ? 163.476 47.398 90.748 1.00 52.72 191 ARG A O 1
ATOM 1411 N N . GLY A 1 212 ? 161.858 48.954 90.922 1.00 51.01 192 GLY A N 1
ATOM 1412 C CA . GLY A 1 212 ? 160.846 48.045 91.419 1.00 50.99 192 GLY A CA 1
ATOM 1413 C C . GLY A 1 212 ? 160.489 48.235 92.876 1.00 56.47 192 GLY A C 1
ATOM 1414 O O . GLY A 1 212 ? 159.479 47.677 93.325 1.00 52.51 192 GLY A O 1
ATOM 1415 N N . GLY A 1 213 ? 161.276 49.005 93.629 1.00 56.44 193 GLY A N 1
ATOM 1416 C CA . GLY A 1 213 ? 161.045 49.206 95.041 1.00 52.85 193 GLY A CA 1
ATOM 1417 C C . GLY A 1 213 ? 160.316 50.505 95.342 1.00 51.56 193 GLY A C 1
ATOM 1418 O O . GLY A 1 213 ? 159.849 51.220 94.453 1.00 43.07 193 GLY A O 1
ATOM 1419 N N . ALA A 1 214 ? 160.233 50.811 96.640 1.00 51.69 194 ALA A N 1
ATOM 1420 C CA . ALA A 1 214 ? 159.453 51.955 97.099 1.00 45.38 194 ALA A CA 1
ATOM 1421 C C . ALA A 1 214 ? 160.092 53.290 96.740 1.00 51.99 194 ALA A C 1
ATOM 1422 O O . ALA A 1 214 ? 159.400 54.314 96.750 1.00 52.70 194 ALA A O 1
ATOM 1424 N N . GLY A 1 215 ? 161.386 53.308 96.433 1.00 53.13 195 GLY A N 1
ATOM 1425 C CA . GLY A 1 215 ? 162.055 54.546 96.084 1.00 55.48 195 GLY A CA 1
ATOM 1426 C C . GLY A 1 215 ? 162.552 55.320 97.288 1.00 60.82 195 GLY A C 1
ATOM 1427 O O . GLY A 1 215 ? 163.595 55.978 97.224 1.00 59.92 195 GLY A O 1
ATOM 1428 N N . ALA A 1 216 ? 161.809 55.249 98.390 1.00 61.53 196 ALA A N 1
ATOM 1429 C CA . ALA A 1 216 ? 162.191 55.910 99.628 1.00 59.33 196 ALA A CA 1
ATOM 1430 C C . ALA A 1 216 ? 161.399 55.296 100.772 1.00 57.94 196 ALA A C 1
ATOM 1431 O O . ALA A 1 216 ? 160.215 54.986 100.617 1.00 57.46 196 ALA A O 1
ATOM 1433 N N . GLY A 1 217 ? 162.060 55.126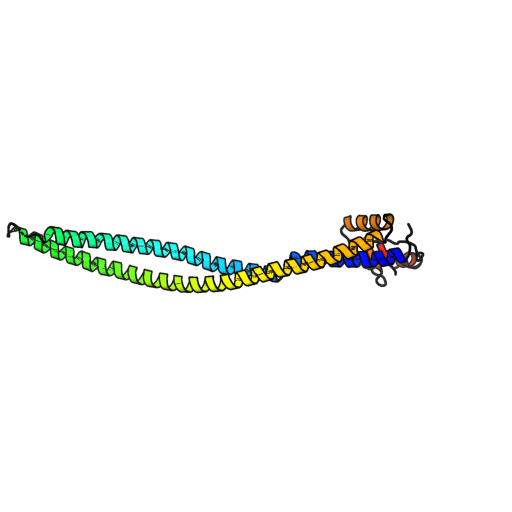 101.913 1.00 50.55 197 GLY A N 1
ATOM 1434 C CA . GLY A 1 217 ? 1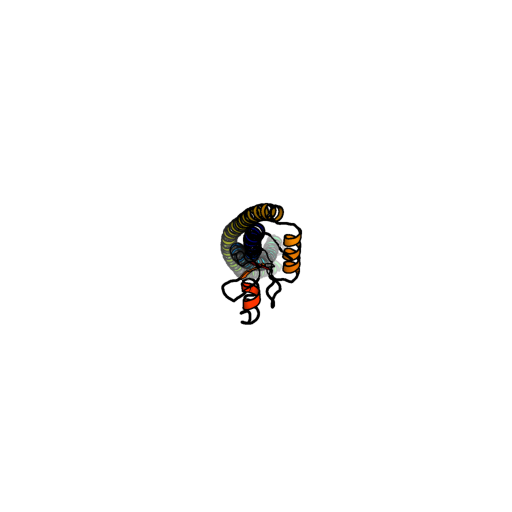61.429 54.559 103.079 1.00 51.85 197 GLY A CA 1
ATOM 1435 C C . GLY A 1 217 ? 162.040 55.078 104.364 1.00 55.82 197 GLY A C 1
ATOM 1436 O O . GLY A 1 217 ? 163.178 55.557 104.390 1.00 60.89 197 GLY A O 1
ATOM 1437 N N . PRO A 1 218 ? 161.290 54.995 105.460 1.00 59.32 198 PRO A N 1
ATOM 1438 C CA . PRO A 1 218 ? 161.815 55.461 106.747 1.00 56.68 198 PRO A CA 1
ATOM 1439 C C . PRO A 1 218 ? 162.770 54.449 107.359 1.00 56.54 198 PRO A C 1
ATOM 1440 O O . PRO A 1 218 ? 162.580 53.235 107.246 1.00 57.59 198 PRO A O 1
ATOM 1444 N N . LEU A 1 219 ? 163.812 54.962 108.007 1.00 55.90 199 LEU A N 1
ATOM 1445 C CA . LEU A 1 219 ? 164.733 54.115 108.761 1.00 62.99 199 LEU A CA 1
ATOM 1446 C C . LEU A 1 219 ? 164.048 53.737 110.067 1.00 64.65 199 LEU A C 1
ATOM 1447 O O . LEU A 1 219 ? 163.979 54.536 111.003 1.00 57.20 199 LEU A O 1
ATOM 1452 N N . GLN A 1 220 ? 163.525 52.512 110.126 1.00 65.19 200 GLN A N 1
ATOM 1453 C CA . GLN A 1 220 ? 162.779 52.037 111.290 1.00 68.81 200 GLN A CA 1
ATOM 1454 C C . GLN A 1 220 ? 163.758 51.363 112.248 1.00 69.61 200 GLN A C 1
ATOM 1455 O O . GLN A 1 220 ? 163.944 50.144 112.256 1.00 61.31 200 GLN A O 1
ATOM 1461 N N . GLY A 1 221 ? 164.392 52.189 113.075 1.00 66.85 201 GLY A N 1
ATOM 1462 C CA . GLY A 1 221 ? 165.423 51.717 113.976 1.00 71.69 201 GLY A CA 1
ATOM 1463 C C . GLY A 1 221 ? 166.683 51.325 113.235 1.00 73.14 201 GLY A C 1
ATOM 1464 O O . GLY A 1 221 ? 167.554 52.163 112.985 1.00 76.98 201 GLY A O 1
ATOM 1465 N N . ARG A 1 222 ? 166.788 50.047 112.874 1.00 72.79 202 ARG A N 1
ATOM 1466 C CA . ARG A 1 222 ? 167.922 49.539 112.120 1.00 77.20 202 ARG A CA 1
ATOM 1467 C C . ARG A 1 222 ? 167.547 49.004 110.746 1.00 81.40 202 ARG A C 1
ATOM 1468 O O . ARG A 1 222 ? 168.432 48.860 109.895 1.00 80.06 202 ARG A O 1
ATOM 1476 N N . ARG A 1 223 ? 166.270 48.732 110.497 1.00 82.20 203 ARG A N 1
ATOM 1477 C CA . ARG A 1 223 ? 165.818 48.104 109.265 1.00 83.00 203 ARG A CA 1
ATOM 1478 C C . ARG A 1 223 ? 165.231 49.144 108.318 1.00 76.68 203 ARG A C 1
ATOM 1479 O O . ARG A 1 223 ? 164.503 50.047 108.741 1.00 73.42 203 ARG A O 1
ATOM 1487 N N . CYS A 1 224 ? 165.559 49.014 107.035 1.00 73.47 204 CYS A N 1
ATOM 1488 C CA . CYS A 1 224 ? 165.047 49.936 106.030 1.00 67.20 204 CYS A CA 1
ATOM 1489 C C . CYS A 1 224 ? 163.543 49.763 105.857 1.00 62.15 204 CYS A C 1
ATOM 1490 O O . CYS A 1 224 ? 163.019 48.648 105.909 1.00 62.05 204 CYS A O 1
ATOM 1493 N N . GLY A 1 225 ? 162.846 50.879 105.648 1.00 62.60 205 GLY A N 1
ATOM 1494 C CA . GLY A 1 225 ? 161.405 50.838 105.480 1.00 66.32 205 GLY A CA 1
ATOM 1495 C C . GLY A 1 225 ? 160.922 50.416 104.110 1.00 70.92 205 GLY A C 1
ATOM 1496 O O . GLY A 1 225 ? 159.713 50.245 103.923 1.00 72.19 205 GLY A O 1
ATOM 1497 N N . ALA A 1 226 ? 161.831 50.246 103.149 1.00 73.59 206 ALA A N 1
ATOM 1498 C CA . ALA A 1 226 ? 161.452 49.857 101.797 1.00 69.48 206 ALA A CA 1
ATOM 1499 C C . ALA A 1 226 ? 161.576 48.351 101.606 1.00 71.64 206 ALA A C 1
ATOM 1500 O O . ALA A 1 226 ? 160.567 47.644 101.519 1.00 71.81 206 ALA A O 1
ATOM 1502 N N . CYS A 1 227 ? 162.810 47.850 101.543 1.00 73.90 207 CYS A N 1
ATOM 1503 C CA . CYS A 1 227 ? 163.059 46.429 101.339 1.00 76.84 207 CYS A CA 1
ATOM 1504 C C . CYS A 1 227 ? 163.046 45.625 102.633 1.00 79.18 207 CYS A C 1
ATOM 1505 O O . CYS A 1 227 ? 163.115 44.393 102.577 1.00 78.96 207 CYS A O 1
ATOM 1508 N N . ARG A 1 228 ? 162.955 46.292 103.786 1.00 84.39 208 ARG A N 1
ATOM 1509 C CA . ARG A 1 228 ? 162.776 45.634 105.084 1.00 83.24 208 ARG A CA 1
ATOM 1510 C C . ARG A 1 228 ? 163.910 44.657 105.390 1.00 82.12 208 ARG A C 1
ATOM 1511 O O . ARG A 1 228 ? 163.686 43.561 105.907 1.00 85.11 208 ARG A O 1
ATOM 1519 N N . ILE A 1 229 ? 165.141 45.055 105.078 1.00 81.40 209 ILE A N 1
ATOM 1520 C CA . ILE A 1 229 ? 166.316 44.253 105.396 1.00 86.13 209 ILE A CA 1
ATOM 1521 C C . ILE A 1 229 ? 166.916 44.762 106.698 1.00 88.81 209 ILE A C 1
ATOM 1522 O O . ILE A 1 229 ? 166.850 45.955 107.018 1.00 87.82 209 ILE A O 1
ATOM 1527 N N . GLU A 1 230 ? 167.489 43.842 107.469 1.00 95.12 210 GLU A N 1
ATOM 1528 C CA . GLU A 1 230 ? 168.209 44.196 108.689 1.00 96.53 210 GLU A CA 1
ATOM 1529 C C . GLU A 1 230 ? 169.605 44.652 108.288 1.00 102.09 210 GLU A C 1
ATOM 1530 O O . GLU A 1 230 ? 170.496 43.833 108.053 1.00 112.53 210 GLU A O 1
ATOM 1532 N N . ILE A 1 231 ? 169.792 45.971 108.195 1.00 92.85 211 ILE A N 1
ATOM 1533 C CA . ILE A 1 231 ? 171.078 46.515 107.780 1.00 94.33 211 ILE A CA 1
ATOM 1534 C C . ILE A 1 231 ? 172.151 46.117 108.783 1.00 103.58 211 ILE A C 1
ATOM 1535 O O . ILE A 1 231 ? 171.908 46.060 109.995 1.00 110.93 211 ILE A O 1
ATOM 1540 N N . ASP A 1 232 ? 173.346 45.826 108.275 1.00 111.97 212 ASP A N 1
ATOM 1541 C CA . ASP A 1 232 ? 174.448 45.423 109.134 1.00 120.26 212 ASP A CA 1
ATOM 1542 C C . ASP A 1 232 ? 174.862 46.570 110.053 1.00 124.42 212 ASP A C 1
ATOM 1543 O O . ASP A 1 232 ? 174.562 47.742 109.810 1.00 123.88 212 ASP A O 1
ATOM 1548 N N . ARG A 1 233 ? 175.570 46.212 111.126 1.00 127.09 213 ARG A N 1
ATOM 1549 C CA . ARG A 1 233 ? 175.994 47.183 112.128 1.00 124.67 213 ARG A CA 1
ATOM 1550 C C . ARG A 1 233 ? 177.130 48.079 111.652 1.00 122.76 213 ARG A C 1
ATOM 1551 O O . ARG A 1 233 ? 177.540 48.973 112.401 1.00 120.41 213 ARG A O 1
ATOM 1553 N N . GLY A 1 234 ? 177.651 47.868 110.447 1.00 122.24 214 GLY A N 1
ATOM 1554 C CA . GLY A 1 234 ? 178.705 48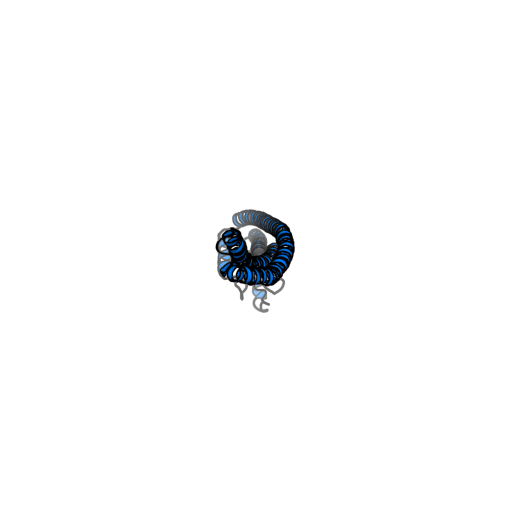.715 109.928 1.00 125.38 214 GLY A CA 1
ATOM 1555 C C . GLY A 1 234 ? 178.171 49.902 109.155 1.00 120.01 214 GLY A C 1
ATOM 1556 O O . GLY A 1 234 ? 178.819 50.950 109.081 1.00 119.40 214 GLY A O 1
ATOM 1557 N N . GLU A 1 235 ? 176.981 49.748 108.577 1.00 123.49 215 GLU A N 1
ATOM 1558 C CA . GLU A 1 235 ? 176.378 50.808 107.781 1.00 124.01 215 GLU A CA 1
ATOM 1559 C C . GLU A 1 235 ? 175.592 51.804 108.621 1.00 124.51 215 GLU A C 1
ATOM 1560 O O . GLU A 1 235 ? 175.561 52.994 108.285 1.00 125.23 215 GLU A O 1
ATOM 1566 N N . ILE A 1 236 ? 174.958 51.350 109.706 1.00 120.37 216 ILE A N 1
ATOM 1567 C CA . ILE A 1 236 ? 174.175 52.256 110.539 1.00 115.01 216 ILE A CA 1
ATOM 1568 C C . ILE A 1 236 ? 175.061 53.256 111.268 1.00 111.78 216 ILE A C 1
ATOM 1569 O O . ILE A 1 236 ? 174.587 54.329 111.659 1.00 111.05 216 ILE A O 1
ATOM 1574 N N . ALA A 1 237 ? 176.342 52.933 111.463 1.00 114.21 217 ALA A N 1
ATOM 1575 C CA . ALA A 1 237 ? 177.257 53.895 112.068 1.00 113.75 217 ALA A CA 1
ATOM 1576 C C . ALA A 1 237 ? 177.506 55.073 111.135 1.00 113.49 217 ALA A C 1
ATOM 1577 O O . ALA A 1 237 ? 177.529 56.228 111.577 1.00 116.57 217 ALA A O 1
ATOM 1579 N N . ARG A 1 238 ? 177.688 54.802 109.841 1.00 106.51 218 ARG A N 1
ATOM 1580 C CA . ARG A 1 238 ? 177.850 55.883 108.875 1.00 103.46 218 ARG A CA 1
ATOM 1581 C C . ARG A 1 238 ? 176.525 56.577 108.585 1.00 100.66 218 ARG A C 1
ATOM 1582 O O . ARG A 1 238 ? 176.512 57.765 108.245 1.00 101.56 218 ARG A O 1
ATOM 1584 N N . ILE A 1 239 ? 175.408 55.858 108.713 1.00 98.26 219 ILE A N 1
ATOM 1585 C CA . ILE A 1 239 ? 174.101 56.469 108.486 1.00 93.48 219 ILE A CA 1
ATOM 1586 C C . ILE A 1 239 ? 173.754 57.418 109.626 1.00 98.32 219 ILE A C 1
ATOM 1587 O O . ILE A 1 239 ? 173.314 58.552 109.400 1.00 96.68 219 ILE A O 1
ATOM 1592 N N . THR A 1 240 ? 173.948 56.971 110.869 1.00 103.64 220 THR A N 1
ATOM 1593 C CA . THR A 1 240 ? 173.665 57.831 112.014 1.00 104.05 220 THR A CA 1
ATOM 1594 C C . THR A 1 240 ? 174.640 58.998 112.096 1.00 108.61 220 THR A C 1
ATOM 1595 O O . THR A 1 240 ? 174.306 60.044 112.665 1.00 111.78 220 THR A O 1
ATOM 1597 N N . ALA A 1 241 ? 175.842 58.843 111.539 1.00 113.23 221 ALA A N 1
ATOM 1598 C CA . ALA A 1 241 ? 176.824 59.919 111.547 1.00 119.20 221 ALA A CA 1
ATOM 1599 C C . ALA A 1 241 ? 176.597 60.933 110.435 1.00 121.71 221 ALA A C 1
ATOM 1600 O O . ALA A 1 241 ? 177.153 62.035 110.499 1.00 122.50 221 ALA A O 1
ATOM 1602 N N . ALA A 1 242 ? 175.804 60.588 109.424 1.00 117.94 222 ALA A N 1
ATOM 1603 C CA . ALA A 1 242 ? 175.553 61.502 108.321 1.00 112.35 222 ALA A CA 1
ATOM 1604 C C . ALA A 1 242 ? 174.784 62.728 108.800 1.00 105.41 222 ALA A C 1
ATOM 1605 O O . ALA A 1 242 ? 173.978 62.661 109.732 1.00 103.31 222 ALA A O 1
ATOM 1607 N N . ALA A 1 243 ? 175.048 63.859 108.149 1.00 102.92 223 ALA A N 1
ATOM 1608 C CA . ALA A 1 243 ? 174.409 65.110 108.524 1.00 98.56 223 ALA A CA 1
ATOM 1609 C C . ALA A 1 243 ? 172.897 65.023 108.332 1.00 99.11 223 ALA A C 1
ATOM 1610 O O . ALA A 1 243 ? 172.384 64.209 107.559 1.00 102.40 223 ALA A O 1
ATOM 1612 N N . ASP A 1 244 ? 172.180 65.884 109.059 1.00 92.14 224 ASP A N 1
ATOM 1613 C CA . ASP A 1 244 ? 170.722 65.879 108.988 1.00 87.44 224 ASP A CA 1
ATOM 1614 C C . ASP A 1 244 ? 170.223 66.262 107.602 1.00 89.03 224 ASP A C 1
ATOM 1615 O O . ASP A 1 244 ? 169.183 65.763 107.158 1.00 93.63 224 ASP A O 1
ATOM 1617 N N . ASP A 1 245 ? 170.945 67.137 106.906 1.00 91.99 225 ASP A N 1
ATOM 1618 C CA . ASP A 1 245 ? 170.557 67.582 105.574 1.00 89.11 225 ASP A CA 1
ATOM 1619 C C . ASP A 1 245 ? 171.107 66.694 104.466 1.00 85.55 225 ASP A C 1
ATOM 1620 O O . ASP A 1 245 ? 170.877 66.984 103.288 1.00 81.92 225 ASP A O 1
ATOM 1625 N N . ASP A 1 246 ? 171.827 65.631 104.807 1.00 86.59 226 ASP A N 1
ATOM 1626 C CA . ASP A 1 246 ? 172.329 64.708 103.803 1.00 90.68 226 ASP A CA 1
ATOM 1627 C C . ASP A 1 246 ? 171.256 63.694 103.429 1.00 93.22 226 ASP A C 1
ATOM 1628 O O . ASP A 1 246 ? 170.352 63.394 104.215 1.00 96.77 226 ASP A O 1
ATOM 1633 N N . VAL A 1 247 ? 171.358 63.168 102.212 1.00 88.14 227 VAL A N 1
ATOM 1634 C CA . VAL A 1 247 ? 170.493 62.089 101.752 1.00 81.48 227 VAL A CA 1
ATOM 1635 C C . VAL A 1 247 ? 171.274 60.785 101.835 1.00 83.43 227 VAL A C 1
ATOM 1636 O O . VAL A 1 247 ? 172.481 60.746 101.557 1.00 86.63 227 VAL A O 1
ATOM 1640 N N . VAL A 1 248 ? 170.600 59.723 102.268 1.00 78.19 228 VAL A N 1
ATOM 1641 C CA . VAL A 1 248 ? 171.221 58.418 102.455 1.00 75.42 228 VAL A CA 1
ATOM 1642 C C . VAL A 1 248 ? 170.401 57.377 101.711 1.00 67.26 228 VAL A C 1
ATOM 1643 O O . VAL A 1 248 ? 169.166 57.427 101.711 1.00 59.30 228 VAL A O 1
ATOM 1647 N N . ARG A 1 249 ? 171.091 56.434 101.077 1.00 73.95 229 ARG A N 1
ATOM 1648 C CA . ARG A 1 249 ? 170.459 55.324 100.381 1.00 73.62 229 ARG A CA 1
ATOM 1649 C C . ARG A 1 249 ? 170.749 54.026 101.122 1.00 72.94 229 ARG A C 1
ATOM 1650 O O . ARG A 1 249 ? 171.878 53.794 101.566 1.00 77.53 229 ARG A O 1
ATOM 1658 N N . CYS A 1 250 ? 169.726 53.190 101.260 1.00 68.12 230 CYS A N 1
ATOM 1659 C CA . CYS A 1 250 ? 169.913 51.894 101.893 1.00 76.92 230 CYS A CA 1
ATOM 1660 C C . CYS A 1 250 ? 170.834 51.034 101.029 1.00 84.93 230 CYS A C 1
ATOM 1661 O O . CYS A 1 250 ? 170.650 50.975 99.808 1.00 85.96 230 CYS A O 1
ATOM 1664 N N . PRO A 1 251 ? 171.832 50.368 101.617 1.00 94.69 231 PRO A N 1
ATOM 1665 C CA . PRO A 1 251 ? 172.775 49.598 100.786 1.00 96.53 231 PRO A CA 1
ATOM 1666 C C . PRO A 1 251 ? 172.120 48.476 100.001 1.00 96.70 231 PRO A C 1
ATOM 1667 O O . PRO A 1 251 ? 172.467 48.260 98.832 1.00 97.46 231 PRO A O 1
ATOM 1671 N N . GLU A 1 252 ? 171.172 47.760 100.606 1.00 93.93 232 GLU A N 1
ATOM 1672 C CA . GLU A 1 252 ? 170.594 46.591 99.951 1.00 93.53 232 GLU A CA 1
ATOM 1673 C C . GLU A 1 252 ? 169.710 46.989 98.774 1.00 92.61 232 GLU A C 1
ATOM 1674 O O . GLU A 1 252 ? 169.879 46.479 97.660 1.00 95.77 232 GLU A O 1
ATOM 1676 N N . CYS A 1 253 ? 168.758 47.896 98.997 1.00 88.94 233 CYS A N 1
ATOM 1677 C CA . CYS A 1 253 ? 167.789 48.249 97.965 1.00 79.16 233 CYS A CA 1
ATOM 1678 C C . CYS A 1 253 ? 168.125 49.535 97.227 1.00 74.75 233 CYS A C 1
ATOM 1679 O O . CYS A 1 253 ? 167.761 49.673 96.055 1.00 74.60 233 CYS A O 1
ATOM 1682 N N . GLY A 1 254 ? 168.797 50.481 97.878 1.00 68.78 234 GLY A N 1
ATOM 1683 C CA . GLY A 1 254 ? 169.113 51.749 97.257 1.00 63.94 234 GLY A CA 1
ATOM 1684 C C . GLY A 1 254 ? 168.077 52.834 97.448 1.00 62.38 234 GLY A C 1
ATOM 1685 O O . GLY A 1 254 ? 168.256 53.935 96.913 1.00 57.62 234 GLY A O 1
ATOM 1686 N N . ALA A 1 255 ? 167.005 52.565 98.189 1.00 46.15 235 ALA A N 1
ATOM 1687 C CA . ALA A 1 255 ? 165.970 53.563 98.403 1.00 46.91 235 ALA A CA 1
ATOM 1688 C C . ALA A 1 255 ? 166.479 54.683 99.305 1.00 52.91 235 ALA A C 1
ATOM 1689 O O . ALA A 1 255 ? 167.430 54.519 100.073 1.00 60.01 235 ALA A O 1
ATOM 1691 N N . ILE A 1 256 ? 165.825 55.837 99.203 1.00 55.56 236 ILE A N 1
ATOM 1692 C CA . ILE A 1 256 ? 166.189 56.983 100.027 1.00 57.62 236 ILE A CA 1
ATOM 1693 C C . ILE A 1 256 ? 165.708 56.739 101.452 1.00 62.46 236 ILE A C 1
ATOM 1694 O O . ILE A 1 256 ? 164.503 56.643 101.708 1.00 66.29 236 ILE A O 1
ATOM 1699 N N . LEU A 1 257 ? 166.650 56.633 102.386 1.00 66.54 237 LEU A N 1
ATOM 1700 C CA . LEU A 1 257 ? 166.323 56.418 103.790 1.00 63.51 237 LEU A CA 1
ATOM 1701 C C . LEU A 1 257 ? 166.109 57.765 104.470 1.00 53.30 237 LEU A C 1
ATOM 1702 O O . LEU A 1 257 ? 167.019 58.600 104.509 1.00 55.12 237 LEU A O 1
ATOM 1707 N N . LEU A 1 258 ? 164.910 57.968 105.009 1.00 51.45 238 LEU A N 1
ATOM 1708 C CA . LEU A 1 258 ? 164.532 59.220 105.654 1.00 62.43 238 LEU A CA 1
ATOM 1709 C C . LEU A 1 258 ? 164.542 59.015 107.164 1.00 71.90 238 LEU A C 1
ATOM 1710 O O . LEU A 1 258 ? 163.718 58.267 107.702 1.00 72.22 238 LEU A O 1
ATOM 1715 N N . ARG A 1 259 ? 165.477 59.679 107.845 1.00 74.98 239 ARG A N 1
ATOM 1716 C CA . ARG A 1 259 ? 165.578 59.568 109.294 1.00 79.12 239 ARG A CA 1
ATOM 1717 C C . ARG A 1 259 ? 164.559 60.434 110.021 1.00 82.52 239 ARG A C 1
ATOM 1718 O O . ARG A 1 259 ? 164.219 60.135 111.171 1.00 81.53 239 ARG A O 1
ATOM 1726 N N . VAL A 1 260 ? 164.067 61.491 109.383 1.00 90.42 240 VAL A N 1
ATOM 1727 C CA . VAL A 1 260 ? 163.115 62.398 110.011 1.00 91.19 240 VAL A CA 1
ATOM 1728 C C . VAL A 1 260 ? 161.771 61.707 110.216 1.00 87.54 240 VAL A C 1
ATOM 1729 O O . VAL A 1 260 ? 160.907 62.213 110.931 1.00 86.54 240 VAL A O 1
#

Radius of gyration: 40.75 Å; Cα contacts (8 Å, |Δi|>4): 206; chains: 1; bounding box: 101×79×68 Å

CATH classification: 1.10.287.1490

Foldseek 3Di:
DFADLVLLVLVAVLLVLVVVLVVLVVCLVVPPLVVVLVVLVVVLVVLVVVLVVLVVVLVVLVVVLVVLVVVVVVLVVVCVVLVDADDPVCVVVVVVVNVVSVVVNVVSVVVNVVSVVVSVVSVVVSVVSVVVSVVSVVVSVVSVVVSVVSVVVSVVVSVVSVVVSVVSCVVHDVVLVVQQVVLVVVVWSQEAECPPQAGGIPRDRADPVVVVVVVVDDQRHWDARPPRGHTYNHD

Secondary structure (DSSP, 8-state):
-B--HHHHHHHHHHHHHHHHHHHHHHHHHT-HHHHHHHHHHHHHHHHHHHHHHHHHHHHHHHHHHHHHHHHHHHHHHHHHHTT----STTHHHHHHHHHHHHHHHHHHHHHHHHHHHHHHHHHHHHHHHHHHHHHHHHHHHHHHHHHHHHHHHHHHHHHHHHHHHHHHHHHS-HHHHHHHHHHHTTTS-SEEEEETTEETTT--B--TTHHHHHHHS-TTB-EE-TTT--EEE--